Protein 4ZA1 (pdb70)

Radius of gyration: 22.76 Å; Cα contacts (8 Å, |Δi|>4): 527; chains: 3; bounding box: 56×40×64 Å

Nearest PDB structures (foldseek):
  4za1-assembly1_A  TM=1.010E+00  e=1.580E-19  Streptomyces actuosus
  4za1-assembly1_C  TM=9.762E-01  e=2.298E-16  Streptomyces actuosus
  4za1-assembly1_B  TM=1.001E+00  e=7.143E-16  Streptomyces actuosus
  1xbw-assembly2_D  TM=5.580E-01  e=1.120E-02  Staphylococcus aureus subsp. aureus MW2
  5b0b-assembly2_D  TM=4.929E-01  e=2.583E-02  Cannabis sativa

Secondary structure (DSSP, 8-state):
---EEEEEEEE-TTSS--HHHHHHHHHHSPPPSS--STTEEEEEEEEE-STT--EEEEEEEESSHHHHTSPPSS-HHHHHHHTS--SEEEEEE------/--EEEEEEEE-TTSS--HHHHHHHHHT--TTEEEEEEEEE-STT--EEEEEEEESSHHHHHSPPTT-HHHHHHHSS--SEEEEEEEEEE-/--S-EEEEEEEEGGGSS--HHHHHHHHHH---TTEEEEEEEEE-STT--EEEEEEEESSTTGGGSPPTT-HHHHHHHSSS-SEEEEEEEEE-

B-factor: mean 48.43, std 27.62, range [7.29, 157.53]

Structure (mmCIF, N/CA/C/O backbone):
data_4ZA1
#
_entry.id   4ZA1
#
_cell.length_a   143.371
_cell.length_b   143.371
_cell.length_c   143.371
_cell.angle_alpha   90.000
_cell.angle_beta   90.000
_cell.angle_gamma   90.000
#
_symmetry.space_group_name_H-M   'P 41 3 2'
#
loop_
_entity.id
_entity.type
_entity.pdbx_description
1 polymer NosA
2 non-polymer 2,3-DIHYDROXY-1,4-DITHIOBUTANE
3 water water
#
loop_
_atom_site.group_PDB
_atom_site.id
_atom_site.type_symbol
_atom_site.label_atom_id
_atom_site.label_alt_id
_atom_site.label_comp_id
_atom_site.label_asym_id
_atom_site.label_entity_id
_atom_site.label_seq_id
_atom_site.pdbx_PDB_ins_code
_atom_site.Cartn_x
_atom_site.Cartn_y
_atom_site.Cartn_z
_atom_site.occupancy
_atom_site.B_iso_or_equiv
_atom_site.auth_seq_id
_atom_site.auth_comp_id
_atom_site.auth_asym_id
_atom_site.auth_atom_id
_atom_site.pdbx_PDB_model_num
ATOM 1 N N . GLN A 1 7 ? 14.146 45.543 3.607 1.00 42.22 7 GLN A N 1
ATOM 2 C CA . GLN A 1 7 ? 13.030 46.414 4.072 1.00 43.74 7 GLN A CA 1
ATOM 3 C C . GLN A 1 7 ? 11.814 45.587 4.509 1.00 37.21 7 GLN A C 1
ATOM 4 O O . GLN A 1 7 ? 11.269 45.815 5.590 1.00 40.72 7 GLN A O 1
ATOM 10 N N . GLN A 1 8 ? 11.388 44.637 3.676 1.00 28.63 8 GLN A N 1
ATOM 11 C CA . GLN A 1 8 ? 10.311 43.721 4.061 1.00 27.06 8 GLN A CA 1
ATOM 12 C C . GLN A 1 8 ? 10.735 42.799 5.212 1.00 25.61 8 GLN A C 1
ATOM 13 O O . GLN A 1 8 ? 11.734 42.082 5.106 1.00 30.36 8 GLN A O 1
ATOM 19 N N . LEU A 1 9 ? 9.978 42.819 6.304 1.00 18.28 9 LEU A N 1
ATOM 20 C CA . LEU A 1 9 ? 10.265 41.931 7.425 1.00 17.21 9 LEU A CA 1
ATOM 21 C C . LEU A 1 9 ? 9.196 40.856 7.588 1.00 18.63 9 LEU A C 1
ATOM 22 O O . LEU A 1 9 ? 8.063 41.011 7.121 1.00 23.10 9 LEU A O 1
ATOM 27 N N . TYR A 1 10 ? 9.588 39.755 8.220 1.00 16.11 10 TYR A N 1
ATOM 28 C CA . TYR A 1 10 ? 8.745 38.588 8.382 1.00 16.71 10 TYR A CA 1
ATOM 29 C C . TYR A 1 10 ? 8.749 38.226 9.854 1.00 20.92 10 TYR A C 1
ATOM 30 O O . TYR A 1 10 ? 9.810 38.169 10.481 1.00 22.73 10 TYR A O 1
ATOM 39 N N . CYS A 1 11 ? 7.559 37.994 10.399 1.00 21.44 11 CYS A N 1
ATOM 40 C CA . CYS A 1 11 ? 7.397 37.730 11.816 1.00 22.72 11 CYS A CA 1
ATOM 41 C C . CYS A 1 11 ? 6.956 36.298 12.056 1.00 24.93 11 CYS A C 1
ATOM 42 O O . CYS A 1 11 ? 5.893 35.892 11.595 1.00 33.21 11 CYS A O 1
ATOM 45 N N . THR A 1 12 ? 7.785 35.528 12.755 1.00 17.33 12 THR A N 1
ATOM 46 C CA . THR A 1 12 ? 7.409 34.185 13.187 1.00 13.34 12 THR A CA 1
ATOM 47 C C . THR A 1 12 ? 7.192 34.164 14.697 1.00 11.40 12 THR A C 1
ATOM 48 O O . THR A 1 12 ? 8.016 34.686 15.453 1.00 13.74 12 THR A O 1
ATOM 52 N N . VAL A 1 13 ? 6.072 33.577 15.116 1.00 8.51 13 VAL A N 1
ATOM 53 C CA . VAL A 1 13 ? 5.707 33.451 16.523 1.00 8.39 13 VAL A CA 1
ATOM 54 C C . VAL A 1 13 ? 5.658 31.960 16.833 1.00 11.52 13 VAL A C 1
ATOM 55 O O . VAL A 1 13 ? 4.955 31.213 16.152 1.00 14.86 13 VAL A O 1
ATOM 59 N N . VAL A 1 14 ? 6.427 31.505 17.822 1.00 13.75 14 VAL A N 1
ATOM 60 C CA . VAL A 1 14 ? 6.312 30.113 18.266 1.00 14.44 14 VAL A CA 1
ATOM 61 C C . VAL A 1 14 ? 5.832 30.113 19.706 1.00 14.70 14 VAL A C 1
ATOM 62 O O . VAL A 1 14 ? 6.313 30.902 20.521 1.00 15.91 14 VAL A O 1
ATOM 66 N N . LEU A 1 15 ? 4.872 29.242 20.005 1.00 15.28 15 LEU A N 1
ATOM 67 C CA . LEU A 1 15 ? 4.228 29.217 21.314 1.00 14.97 15 LEU A CA 1
ATOM 68 C C . LEU A 1 15 ? 4.189 27.822 21.926 1.00 17.65 15 LEU A C 1
ATOM 69 O O . LEU A 1 15 ? 4.063 26.817 21.213 1.00 21.60 15 LEU A O 1
ATOM 74 N N . TRP A 1 16 ? 4.303 27.777 23.252 1.00 15.04 16 TRP A N 1
ATOM 75 C CA . TRP A 1 16 ? 4.069 26.567 24.026 1.00 13.92 16 TRP A CA 1
ATOM 76 C C . TRP A 1 16 ? 2.865 26.762 24.873 1.00 15.17 16 TRP A C 1
ATOM 77 O O . TRP A 1 16 ? 2.788 27.732 25.640 1.00 14.90 16 TRP A O 1
ATOM 88 N N . ASP A 1 17 ? 1.921 25.833 24.767 1.00 16.79 17 ASP A N 1
ATOM 89 C CA . ASP A 1 17 ? 0.861 25.706 25.750 1.00 16.89 17 ASP A CA 1
ATOM 90 C C . ASP A 1 17 ? 1.496 25.039 26.977 1.00 16.68 17 ASP A C 1
ATOM 91 O O . ASP A 1 17 ? 2.038 23.943 26.873 1.00 20.16 17 ASP A O 1
ATOM 96 N N . LEU A 1 18 ? 1.447 25.698 28.133 1.00 17.15 18 LEU A N 1
ATOM 97 C CA . LEU A 1 18 ? 2.181 25.215 29.312 1.00 17.83 18 LEU A CA 1
ATOM 98 C C . LEU A 1 18 ? 1.378 24.286 30.223 1.00 19.90 18 LEU A C 1
ATOM 99 O O . LEU A 1 18 ? 1.897 23.779 31.233 1.00 18.96 18 LEU A O 1
ATOM 104 N N . SER A 1 19 ? 0.116 24.056 29.873 1.00 18.25 19 SER A N 1
ATOM 105 C CA . SER A 1 19 ? -0.776 23.332 30.772 1.00 20.15 19 SER A CA 1
ATOM 106 C C . SER A 1 19 ? -0.349 21.875 30.970 1.00 21.13 19 SER A C 1
ATOM 107 O O . SER A 1 19 ? -0.612 21.293 32.024 1.00 24.99 19 SER A O 1
ATOM 110 N N . ARG A 1 20 ? 0.324 21.301 29.972 1.00 18.84 20 ARG A N 1
ATOM 111 C CA . ARG A 1 20 ? 0.781 19.907 30.049 1.00 23.32 20 ARG A CA 1
ATOM 112 C C . ARG A 1 20 ? 2.166 19.762 30.688 1.00 26.45 20 ARG A C 1
ATOM 113 O O . ARG A 1 20 ? 2.660 18.643 30.858 1.00 32.19 20 ARG A O 1
ATOM 121 N N . SER A 1 21 ? 2.779 20.886 31.051 1.00 20.99 21 SER A N 1
ATOM 122 C CA . SER A 1 21 ? 4.156 20.902 31.536 1.00 20.37 21 SER A CA 1
ATOM 123 C C . SER A 1 21 ? 4.198 21.242 33.012 1.00 16.63 21 SER A C 1
ATOM 124 O O . SER A 1 21 ? 3.337 21.953 33.498 1.00 20.22 21 SER A O 1
ATOM 127 N N . ALA A 1 22 ? 5.210 20.756 33.725 1.00 18.35 22 ALA A N 1
ATOM 128 C CA . ALA A 1 22 ? 5.446 21.209 35.101 1.00 17.70 22 ALA A CA 1
ATOM 129 C C . ALA A 1 22 ? 5.847 22.688 35.121 1.00 18.12 22 ALA A C 1
ATOM 130 O O . ALA A 1 22 ? 5.624 23.380 36.112 1.00 19.69 22 ALA A O 1
ATOM 132 N N . ALA A 1 23 ? 6.435 23.166 34.026 1.00 19.02 23 ALA A N 1
ATOM 133 C CA . ALA A 1 23 ? 6.840 24.564 33.921 1.00 19.72 23 ALA A CA 1
ATOM 134 C C . ALA A 1 23 ? 5.616 25.462 33.938 1.00 19.69 23 ALA A C 1
ATOM 135 O O . ALA A 1 23 ? 4.545 25.074 33.466 1.00 22.68 23 ALA A O 1
ATOM 137 N N . THR A 1 24 ? 5.779 26.650 34.508 1.00 15.49 24 THR A N 1
ATOM 138 C CA . THR A 1 24 ? 4.744 27.677 34.495 1.00 16.51 24 THR A CA 1
ATOM 139 C C . THR A 1 24 ? 5.366 28.971 34.000 1.00 17.96 24 THR A C 1
ATOM 140 O O . THR A 1 24 ? 6.596 29.073 33.892 1.00 19.59 24 THR A O 1
ATOM 144 N N . VAL A 1 25 ? 4.529 29.963 33.708 1.00 17.55 25 VAL A N 1
ATOM 145 C CA . VAL A 1 25 ? 5.018 31.303 33.411 1.00 15.67 25 VAL A CA 1
ATOM 146 C C . VAL A 1 25 ? 5.905 31.780 34.568 1.00 17.73 25 VAL A C 1
ATOM 147 O O . VAL A 1 25 ? 7.014 32.262 34.345 1.00 22.42 25 VAL A O 1
ATOM 151 N N . ALA A 1 26 ? 5.437 31.613 35.801 1.00 17.86 26 ALA A N 1
ATOM 152 C CA . ALA A 1 26 ? 6.211 32.050 36.961 1.00 19.10 26 ALA A CA 1
ATOM 153 C C . ALA A 1 26 ? 7.586 31.391 37.022 1.00 20.73 26 ALA A C 1
ATOM 154 O O . ALA A 1 26 ? 8.582 32.079 37.256 1.00 26.04 26 ALA A O 1
ATOM 156 N N . SER A 1 27 ? 7.655 30.077 36.805 1.00 17.06 27 SER A N 1
ATOM 157 C CA . SER A 1 27 ? 8.948 29.384 36.904 1.00 17.77 27 SER A CA 1
A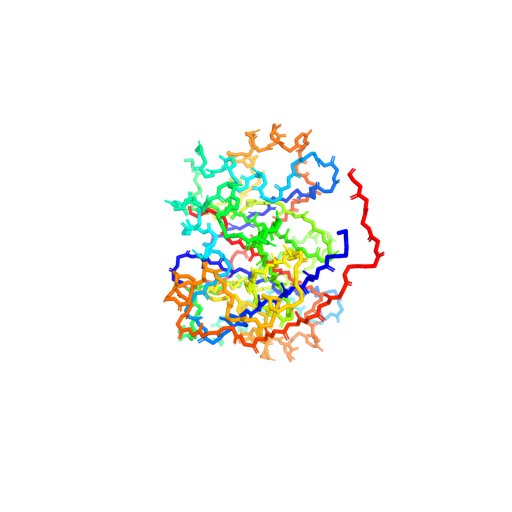TOM 158 C C . SER A 1 27 ? 9.879 29.662 35.712 1.00 19.64 27 SER A C 1
ATOM 159 O O . SER A 1 27 ? 11.091 29.763 35.889 1.00 23.44 27 SER A O 1
ATOM 162 N N . LEU A 1 28 ? 9.321 29.802 34.512 1.00 20.13 28 LEU A N 1
ATOM 163 C CA . LEU A 1 28 ? 10.126 30.196 33.346 1.00 20.28 28 LEU A CA 1
ATOM 164 C C . LEU A 1 28 ? 10.700 31.602 33.546 1.00 22.24 28 LEU A C 1
ATOM 165 O O . LEU A 1 28 ? 11.875 31.851 33.289 1.00 25.60 28 LEU A O 1
ATOM 170 N N . ARG A 1 29 ? 9.864 32.502 34.046 1.00 20.63 29 ARG A N 1
ATOM 171 C CA . ARG A 1 29 ? 10.263 33.877 34.320 1.00 23.16 29 ARG A CA 1
ATOM 172 C C . ARG A 1 29 ? 11.354 33.951 35.396 1.00 26.59 29 ARG A C 1
ATOM 173 O O . ARG A 1 29 ? 12.275 34.762 35.290 1.00 29.52 29 ARG A O 1
ATOM 181 N N . ALA A 1 30 ? 11.255 33.090 36.410 1.00 25.55 30 ALA A N 1
ATOM 182 C CA . ALA A 1 30 ? 12.269 33.003 37.467 1.00 26.74 30 ALA A CA 1
ATOM 183 C C . ALA A 1 30 ? 13.610 32.516 36.932 1.00 27.18 30 ALA A C 1
ATOM 184 O O . ALA A 1 30 ? 14.659 33.023 37.332 1.00 31.17 30 ALA A O 1
ATOM 186 N N . TYR A 1 31 ? 13.575 31.535 36.032 1.00 25.67 31 TYR A N 1
ATOM 187 C CA . TYR A 1 31 ? 14.800 31.011 35.434 1.00 29.52 31 TYR A CA 1
ATOM 188 C C . TYR A 1 31 ? 15.453 32.084 34.572 1.00 28.99 31 TYR A C 1
ATOM 189 O O . TYR A 1 31 ? 16.674 32.257 34.610 1.00 34.67 31 TYR A O 1
ATOM 198 N N . LEU A 1 32 ? 14.628 32.786 33.797 1.00 25.10 32 LEU A N 1
ATOM 199 C CA . LEU A 1 32 ? 15.074 33.869 32.923 1.00 28.16 32 LEU A CA 1
ATOM 200 C C . LEU A 1 32 ? 15.745 34.987 33.710 1.00 29.42 32 LEU A C 1
ATOM 201 O O . LEU A 1 32 ? 16.768 35.521 33.297 1.00 37.50 32 LEU A O 1
ATOM 206 N N . ARG A 1 33 ? 15.146 35.326 34.845 1.00 29.40 33 ARG A N 1
ATOM 207 C CA . ARG A 1 33 ? 15.668 36.313 35.776 1.00 36.07 33 ARG A CA 1
ATOM 208 C C . ARG A 1 33 ? 17.067 35.938 36.288 1.00 41.88 33 ARG A C 1
ATOM 209 O O . ARG A 1 33 ? 17.919 36.807 36.467 1.00 47.11 33 ARG A O 1
ATOM 217 N N . ASP A 1 34 ? 17.301 34.648 36.516 1.00 41.22 34 ASP A N 1
ATOM 218 C CA . ASP A 1 34 ? 18.596 34.182 37.022 1.00 45.55 34 ASP A CA 1
ATOM 219 C C . ASP A 1 34 ? 19.559 33.734 35.917 1.00 40.82 34 ASP A C 1
ATOM 220 O O . ASP A 1 34 ? 20.703 33.370 36.198 1.00 44.81 34 ASP A O 1
ATOM 225 N N . HIS A 1 35 ? 19.090 33.761 34.669 1.00 37.62 35 HIS A N 1
ATOM 226 C CA . HIS A 1 35 ? 19.906 33.396 33.507 1.00 42.23 35 HIS A CA 1
ATOM 227 C C . HIS A 1 35 ? 19.539 34.273 32.351 1.00 44.69 35 HIS A C 1
ATOM 228 O O . HIS A 1 35 ? 18.798 33.860 31.449 1.00 42.60 35 HIS A O 1
ATOM 235 N N . ALA A 1 36 ? 20.045 35.506 32.381 1.00 49.49 36 ALA A N 1
ATOM 236 C CA . ALA A 1 36 ? 19.725 36.518 31.368 1.00 49.04 36 ALA A CA 1
ATOM 237 C C . ALA A 1 36 ? 20.047 36.052 29.945 1.00 45.44 36 ALA A C 1
ATOM 238 O O . ALA A 1 36 ? 21.136 35.535 29.683 1.00 48.89 36 ALA A O 1
ATOM 240 N N . VAL A 1 37 ? 19.088 36.230 29.038 1.00 40.18 37 VAL A N 1
ATOM 241 C CA . VAL A 1 37 ? 19.313 35.970 27.614 1.00 40.57 37 VAL A CA 1
ATOM 242 C C . VAL A 1 37 ? 20.157 37.075 26.979 1.00 45.63 37 VAL A C 1
ATOM 243 O O . VAL A 1 37 ? 20.370 38.132 27.590 1.00 45.94 37 VAL A O 1
ATOM 247 N N . ASP A 1 38 ? 20.640 36.822 25.763 1.00 50.53 38 ASP A N 1
ATOM 248 C CA . ASP A 1 38 ? 21.378 37.823 25.000 1.00 57.14 38 ASP A CA 1
ATOM 249 C C . ASP A 1 38 ? 20.544 39.095 24.858 1.00 49.03 38 ASP A C 1
ATOM 250 O O . ASP A 1 38 ? 19.351 39.035 24.531 1.00 46.49 38 ASP A O 1
ATOM 255 N N . ALA A 1 39 ? 21.176 40.236 25.126 1.00 48.97 39 ALA A N 1
ATOM 256 C CA . ALA A 1 39 ? 20.557 41.542 24.924 1.00 50.17 39 ALA A CA 1
ATOM 257 C C . ALA A 1 39 ? 20.488 41.879 23.431 1.00 51.59 39 ALA A C 1
ATOM 258 O O . ALA A 1 39 ? 19.618 42.631 22.994 1.00 56.33 39 ALA A O 1
ATOM 260 N N . TYR A 1 40 ? 21.410 41.314 22.657 1.00 57.52 40 TYR A N 1
ATOM 261 C CA . TYR A 1 40 ? 21.484 41.577 21.222 1.00 61.20 40 TYR A CA 1
ATOM 262 C C . TYR A 1 40 ? 21.329 40.307 20.391 1.00 61.88 40 TYR A C 1
ATOM 263 O O . TYR A 1 40 ? 21.488 39.189 20.894 1.00 58.72 40 TYR A O 1
ATOM 272 N N . THR A 1 41 ? 21.000 40.493 19.118 1.00 59.60 41 THR A N 1
ATOM 273 C CA . THR A 1 41 ? 20.849 39.375 18.194 1.00 57.07 41 THR A CA 1
ATOM 274 C C . THR A 1 41 ? 22.198 38.897 17.634 1.00 50.01 41 THR A C 1
ATOM 275 O O . THR A 1 41 ? 23.124 39.683 17.390 1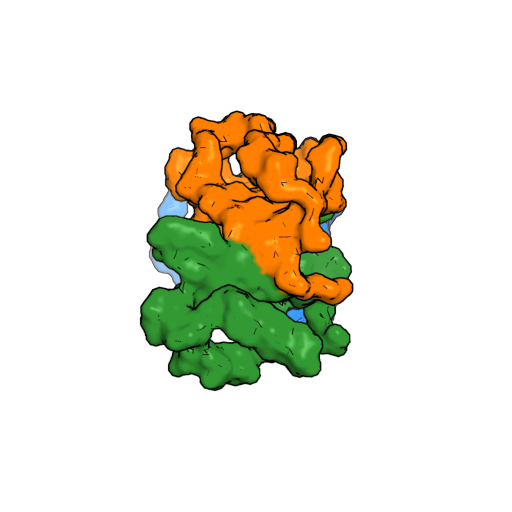.00 38.82 41 THR A O 1
ATOM 279 N N . THR A 1 42 ? 22.267 37.588 17.436 1.00 49.48 42 THR A N 1
ATOM 280 C CA . THR A 1 42 ? 23.478 36.885 17.073 1.00 53.91 42 THR A CA 1
ATOM 281 C C . THR A 1 42 ? 23.320 36.375 15.640 1.00 39.74 42 THR A C 1
ATOM 282 O O . THR A 1 42 ? 24.225 36.483 14.807 1.00 42.10 42 THR A O 1
ATOM 286 N N . VAL A 1 43 ? 22.133 35.847 15.374 1.00 27.17 43 VAL A N 1
ATOM 287 C CA . VAL A 1 43 ? 21.804 35.147 14.148 1.00 25.71 43 VAL A CA 1
ATOM 288 C C . VAL A 1 43 ? 21.677 36.094 12.959 1.00 24.39 43 VAL A C 1
ATOM 289 O O . VAL A 1 43 ? 20.857 37.010 12.976 1.00 26.51 43 VAL A O 1
ATOM 293 N N . PRO A 1 44 ? 22.494 35.874 11.919 1.00 22.78 44 PRO A N 1
ATOM 294 C CA . PRO A 1 44 ? 22.369 36.646 10.686 1.00 21.82 44 PRO A CA 1
ATOM 295 C C . PRO A 1 44 ? 20.930 36.668 10.184 1.00 20.18 44 PRO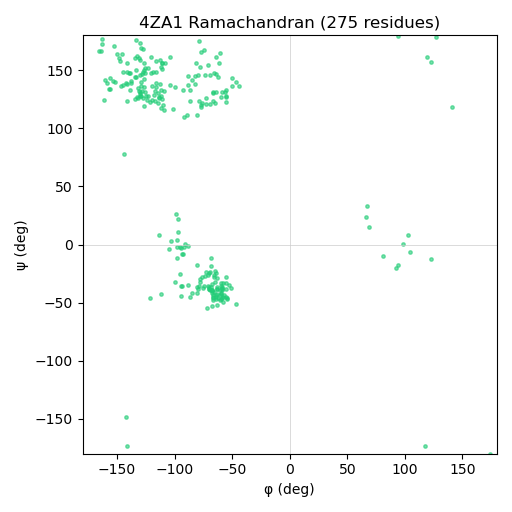 A C 1
ATOM 296 O O . PRO A 1 44 ? 20.242 35.638 10.215 1.00 20.35 44 PRO A O 1
ATOM 300 N N . GLY A 1 45 ? 20.479 37.850 9.762 1.00 18.93 45 GLY A N 1
ATOM 301 C CA . GLY A 1 45 ? 19.114 38.048 9.290 1.00 16.90 45 GLY A CA 1
ATOM 302 C C . GLY A 1 45 ? 18.059 38.229 10.372 1.00 17.25 45 GLY A C 1
ATOM 303 O O . GLY A 1 45 ? 16.908 38.561 10.055 1.00 17.73 45 GLY A O 1
ATOM 304 N N . LEU A 1 46 ? 18.416 38.000 11.640 1.00 16.71 46 LEU A N 1
ATOM 305 C CA . LEU A 1 46 ? 17.444 38.145 12.728 1.00 16.67 46 LEU A CA 1
ATOM 306 C C . LEU A 1 46 ? 17.490 39.549 13.311 1.00 16.84 46 LEU A C 1
ATOM 307 O O . LEU A 1 46 ? 18.456 39.926 13.952 1.00 20.32 46 LEU A O 1
ATOM 312 N N . ARG A 1 47 ? 16.446 40.332 13.071 1.00 19.64 47 ARG A N 1
ATOM 313 C CA . ARG A 1 47 ? 16.411 41.718 13.532 1.00 18.57 47 ARG A CA 1
ATOM 314 C C . ARG A 1 47 ? 16.072 41.818 15.000 1.00 19.84 47 ARG A C 1
ATOM 315 O O . ARG A 1 47 ? 16.585 42.687 15.699 1.00 19.88 47 ARG A O 1
ATOM 323 N N . GLN A 1 48 ? 15.194 40.933 15.469 1.00 21.36 48 GLN A N 1
ATOM 324 C CA . GLN A 1 48 ? 14.726 41.016 16.839 1.00 23.47 48 GLN A CA 1
ATOM 325 C C . GLN A 1 48 ? 14.137 39.709 17.324 1.00 20.73 48 GLN A C 1
ATOM 326 O O . GLN A 1 48 ? 13.455 39.005 16.577 1.00 21.38 48 GLN A O 1
ATOM 332 N N . LYS A 1 49 ? 14.411 39.396 18.585 1.00 19.97 49 LYS A N 1
ATOM 333 C CA . LYS A 1 49 ? 13.841 38.229 19.244 1.00 20.53 49 LYS A CA 1
ATOM 334 C C . LYS A 1 49 ? 13.238 38.653 20.580 1.00 20.51 49 LYS A C 1
ATOM 335 O O . LYS A 1 49 ? 13.906 39.300 21.392 1.00 21.85 49 LYS A O 1
ATOM 341 N N . THR A 1 50 ? 11.980 38.284 20.800 1.00 18.03 50 THR A N 1
ATOM 342 C CA . THR A 1 50 ? 11.259 38.680 22.004 1.00 17.75 50 THR A CA 1
ATOM 343 C C . THR A 1 50 ? 10.592 37.472 22.664 1.00 15.27 50 THR A C 1
ATOM 344 O O . THR A 1 50 ? 9.904 36.712 21.989 1.00 16.92 50 THR A O 1
ATOM 348 N N . TRP A 1 51 ? 10.801 37.296 23.969 1.00 12.63 51 TRP A N 1
ATOM 349 C CA . TRP A 1 51 ? 10.040 36.321 24.762 1.00 13.34 51 TRP A CA 1
ATOM 350 C C . TRP A 1 51 ? 8.779 36.933 25.312 1.00 12.81 51 TRP A C 1
ATOM 351 O O . TRP A 1 51 ? 8.780 38.060 25.813 1.00 14.14 51 TRP A O 1
ATOM 362 N N . ILE A 1 52 ? 7.691 36.176 25.237 1.00 12.23 52 ILE A N 1
ATOM 363 C CA . ILE A 1 52 ? 6.383 36.642 25.656 1.00 12.16 52 ILE A CA 1
ATOM 364 C C . ILE A 1 52 ? 5.697 35.568 26.490 1.00 13.42 52 ILE A C 1
ATOM 365 O O . ILE A 1 52 ? 6.081 34.391 26.430 1.00 13.17 52 ILE A O 1
ATOM 370 N N . SER A 1 53 ? 4.688 35.973 27.265 1.00 13.79 53 SER A N 1
ATOM 371 C CA . SER A 1 53 ? 3.901 35.031 28.046 1.00 13.67 53 SER A CA 1
ATOM 372 C C . SER A 1 53 ? 2.471 35.514 28.162 1.00 15.45 53 SER A C 1
ATOM 373 O O . SER A 1 53 ? 2.199 36.708 27.992 1.00 17.40 53 SER A O 1
ATOM 376 N N . SER A 1 54 ? 1.557 34.590 28.433 1.00 15.95 54 SER A N 1
ATOM 377 C CA . SER A 1 54 ? 0.194 34.959 28.784 1.00 18.00 54 SER A CA 1
ATOM 378 C C . SER A 1 54 ? -0.332 34.042 29.879 1.00 18.80 54 SER A C 1
ATOM 379 O O . SER A 1 54 ? 0.152 32.919 30.033 1.00 18.96 54 SER A O 1
ATOM 382 N N . THR A 1 55 ? -1.320 34.537 30.623 1.00 20.42 55 THR A N 1
ATOM 383 C CA . THR A 1 55 ? -1.905 33.853 31.772 1.00 22.75 55 THR A CA 1
ATOM 384 C C . THR A 1 55 ? -3.421 34.103 31.785 1.00 26.82 55 THR A C 1
ATOM 385 O O . THR A 1 55 ? -3.961 34.684 30.857 1.00 32.71 55 THR A O 1
ATOM 389 N N . GLY A 1 56 ? -4.114 33.670 32.832 1.00 36.48 56 GLY A N 1
ATOM 390 C CA . GLY A 1 56 ? -5.571 33.821 32.892 1.00 44.06 56 GLY A CA 1
ATOM 391 C C . GLY A 1 56 ? -6.330 32.598 32.392 1.00 47.80 56 GLY A C 1
ATOM 392 O O . GLY A 1 56 ? -5.718 31.618 31.971 1.00 44.26 56 GLY A O 1
ATOM 393 N N . PRO A 1 57 ? -7.675 32.655 32.423 1.00 53.61 57 PRO A N 1
ATOM 394 C CA . PRO A 1 57 ? -8.542 31.493 32.153 1.00 53.90 57 PRO A CA 1
ATOM 395 C C . PRO A 1 57 ? -8.242 30.721 30.857 1.00 50.01 57 PRO A C 1
ATOM 396 O O . PRO A 1 57 ? -8.346 29.493 30.841 1.00 48.85 57 PRO A O 1
ATOM 400 N N . GLU A 1 58 ? -7.869 31.433 29.795 1.00 48.86 58 GLU A N 1
ATOM 401 C CA . GLU A 1 58 ? -7.500 30.814 28.519 1.00 53.29 58 GLU A CA 1
ATOM 402 C C . GLU A 1 58 ? -6.432 29.727 28.687 1.00 53.19 58 GLU A C 1
ATOM 403 O O . GLU A 1 58 ? -6.449 28.710 27.991 1.00 59.25 58 GLU A O 1
ATOM 409 N N . GLY A 1 59 ? -5.516 29.945 29.627 1.00 43.02 59 GLY A N 1
ATOM 410 C CA . GLY A 1 59 ? -4.429 29.016 29.886 1.00 34.60 59 GLY A CA 1
ATOM 411 C C . GLY A 1 59 ? -3.082 29.695 29.743 1.00 30.81 59 GLY A C 1
ATOM 412 O O . GLY A 1 59 ? -2.963 30.715 29.064 1.00 34.56 59 GLY A O 1
ATOM 413 N N . GLU A 1 60 ? -2.064 29.129 30.378 1.00 24.51 60 GLU A N 1
ATOM 414 C CA . GLU A 1 60 ? -0.730 29.712 30.355 1.00 20.09 60 GLU A CA 1
ATOM 415 C C . GLU A 1 60 ? 0.006 29.397 29.065 1.00 19.62 60 GLU A C 1
ATOM 416 O O . GLU A 1 60 ? -0.155 28.313 28.491 1.00 21.56 60 GLU A O 1
ATOM 422 N N . GLN A 1 61 ? 0.826 30.349 28.625 1.00 15.73 61 GLN A N 1
ATOM 423 C CA . GLN A 1 61 ? 1.601 30.211 27.402 1.00 15.57 61 GLN A CA 1
ATOM 424 C C . GLN A 1 61 ? 2.950 30.871 27.534 1.00 14.77 61 GLN A C 1
ATOM 425 O O . GLN A 1 61 ? 3.096 31.869 28.232 1.00 15.75 61 GLN A O 1
ATOM 431 N N . TRP A 1 62 ? 3.929 30.312 26.839 1.00 14.82 62 TRP A N 1
ATOM 432 C CA . TRP A 1 62 ? 5.226 30.930 26.688 1.00 14.42 62 TRP A CA 1
ATOM 433 C C . TRP A 1 62 ? 5.466 30.999 25.225 1.00 16.19 62 TRP A C 1
ATOM 434 O O . TRP A 1 62 ? 4.950 30.163 24.469 1.00 18.54 62 TRP A O 1
ATOM 445 N N . GLY A 1 63 ? 6.246 31.980 24.788 1.00 14.69 63 GLY A N 1
ATOM 446 C CA . GLY A 1 63 ? 6.565 32.058 23.378 1.00 13.70 63 GLY A CA 1
ATOM 447 C C . GLY A 1 63 ? 7.743 32.930 23.016 1.00 15.57 63 GLY A C 1
ATOM 448 O O . GLY A 1 63 ? 8.313 33.655 23.852 1.00 15.84 63 GLY A O 1
ATOM 449 N N . ALA A 1 64 ? 8.098 32.852 21.742 1.00 14.36 64 ALA A N 1
ATOM 450 C CA . ALA A 1 64 ? 9.152 33.670 21.178 1.00 11.76 64 ALA A CA 1
ATOM 451 C C . ALA A 1 64 ? 8.644 34.285 19.883 1.00 13.94 64 ALA A C 1
ATOM 452 O O . ALA A 1 64 ? 8.024 33.603 19.056 1.00 14.47 64 ALA A O 1
ATOM 454 N N . VAL A 1 65 ? 8.894 35.579 19.721 1.00 14.46 65 VAL A N 1
ATOM 455 C CA . VAL A 1 65 ? 8.540 36.309 18.506 1.00 12.10 65 VAL A CA 1
ATOM 456 C C . VAL A 1 65 ? 9.834 36.677 17.776 1.00 13.37 65 VAL A C 1
ATOM 457 O O . VAL A 1 65 ? 10.743 37.300 18.357 1.00 14.54 65 VAL A O 1
ATOM 461 N N . TYR A 1 66 ? 9.919 36.279 16.509 1.00 12.41 66 TYR A N 1
ATOM 462 C CA . TYR A 1 66 ? 11.086 36.555 15.674 1.00 12.79 66 TYR A CA 1
ATOM 463 C C . TYR A 1 66 ? 10.772 37.539 14.546 1.00 15.35 66 TYR A C 1
ATOM 464 O O . TYR A 1 66 ? 9.764 37.390 13.833 1.00 13.23 66 TYR A O 1
ATOM 473 N N . LEU A 1 67 ? 11.644 38.536 14.390 1.00 18.22 67 LEU A N 1
ATOM 474 C CA . LEU A 1 67 ? 11.601 39.468 13.258 1.00 18.18 67 LEU A CA 1
ATOM 475 C C . LEU A 1 67 ? 12.775 39.181 12.348 1.00 15.02 67 LEU A C 1
ATOM 476 O O . LEU A 1 67 ? 13.934 39.354 12.740 1.00 16.42 67 LEU A O 1
ATOM 481 N N . TRP A 1 68 ? 12.464 38.750 11.136 1.00 14.13 68 TRP A N 1
ATOM 482 C CA . TRP A 1 68 ? 13.456 38.275 10.184 1.00 16.30 68 TRP A CA 1
ATOM 483 C C . TRP A 1 68 ? 13.498 39.169 8.976 1.00 18.35 68 TRP A C 1
ATOM 484 O O . TRP A 1 68 ? 12.461 39.709 8.578 1.00 20.03 68 TRP A O 1
ATOM 495 N N . ASP A 1 69 ? 14.674 39.315 8.358 1.00 15.67 69 ASP A N 1
ATOM 496 C CA . ASP A 1 69 ? 14.768 40.069 7.106 1.00 18.05 69 ASP A CA 1
ATOM 497 C C . ASP A 1 69 ? 14.694 39.217 5.833 1.00 20.03 69 ASP A C 1
ATOM 498 O O . ASP A 1 69 ? 14.737 39.761 4.732 1.00 27.37 69 ASP A O 1
ATOM 503 N N . SER A 1 70 ? 14.590 37.897 5.983 1.00 18.39 70 SER A N 1
ATOM 504 C CA . SER A 1 70 ? 14.421 36.996 4.837 1.00 22.24 70 SER A CA 1
ATOM 505 C C . SER A 1 70 ? 13.306 35.990 5.115 1.00 20.92 70 SER A C 1
ATOM 506 O O . SER A 1 70 ? 13.135 35.551 6.247 1.00 21.02 70 SER A O 1
ATOM 509 N N . PRO A 1 71 ? 12.540 35.623 4.078 1.00 21.81 71 PRO A N 1
ATOM 510 C CA . PRO A 1 71 ? 11.400 34.730 4.280 1.00 20.77 71 PRO A CA 1
ATOM 511 C C . PRO A 1 71 ? 11.784 33.271 4.555 1.00 23.83 71 PRO A C 1
ATOM 512 O O . PRO A 1 71 ? 10.990 32.551 5.153 1.00 28.85 71 PRO A O 1
ATOM 516 N N . GLU A 1 72 ? 12.970 32.836 4.124 1.00 22.55 72 GLU A N 1
ATOM 517 C CA . GLU A 1 72 ? 13.410 31.443 4.342 1.00 22.86 72 GLU A CA 1
ATOM 518 C C . GLU A 1 72 ? 13.633 31.139 5.820 1.00 23.84 72 GLU A C 1
ATOM 519 O O . GLU A 1 72 ? 13.194 30.104 6.323 1.00 26.82 72 GLU A O 1
ATOM 525 N N . ALA A 1 73 ? 14.314 32.048 6.510 1.00 21.33 73 ALA A N 1
ATOM 526 C CA . ALA A 1 73 ? 14.616 31.860 7.912 1.00 22.11 73 ALA A CA 1
ATOM 527 C C . ALA A 1 73 ? 13.334 31.855 8.735 1.00 24.34 73 ALA A C 1
ATOM 528 O O . ALA A 1 73 ? 13.245 31.156 9.745 1.00 25.38 73 ALA A O 1
ATOM 530 N N . ALA A 1 74 ? 12.346 32.628 8.289 1.00 23.16 74 ALA A N 1
ATOM 531 C CA . ALA A 1 74 ? 11.058 32.714 8.968 1.00 20.54 74 ALA A CA 1
ATOM 532 C C . ALA A 1 74 ? 10.414 31.343 9.137 1.00 21.34 74 ALA A C 1
ATOM 533 O O . ALA A 1 74 ? 9.751 31.101 10.144 1.00 24.14 74 ALA A O 1
ATOM 535 N N . TYR A 1 75 ? 10.642 30.445 8.174 1.00 22.90 75 TYR A N 1
ATOM 536 C CA . TYR A 1 75 ? 10.083 29.082 8.202 1.00 23.90 75 TYR A CA 1
ATOM 537 C C . TYR A 1 75 ? 11.026 27.993 8.717 1.00 27.51 75 TYR A C 1
ATOM 538 O O . TYR A 1 75 ? 10.640 26.829 8.788 1.00 33.23 75 TYR A O 1
ATOM 547 N N . GLY A 1 76 ? 12.261 28.343 9.055 1.00 26.60 76 GLY A N 1
ATOM 548 C CA . GLY A 1 76 ? 13.200 27.339 9.547 1.00 26.52 76 GLY A CA 1
ATOM 549 C C . GLY A 1 76 ? 12.938 27.003 11.004 1.00 27.27 76 GLY A C 1
ATOM 550 O O . GLY A 1 76 ? 12.075 27.608 11.643 1.00 25.77 76 GLY A O 1
ATOM 551 N N . ARG A 1 77 ? 13.676 26.031 11.532 1.00 30.44 77 ARG A N 1
ATOM 552 C CA . ARG A 1 77 ? 13.683 25.795 12.970 1.00 31.94 77 ARG A CA 1
ATOM 553 C C . ARG A 1 77 ? 14.064 27.086 13.701 1.00 29.46 77 ARG A C 1
ATOM 554 O O . ARG A 1 77 ? 15.060 27.728 13.357 1.00 35.69 77 ARG A O 1
ATOM 562 N N . PRO A 1 78 ? 13.245 27.496 14.680 1.00 25.98 78 PRO A N 1
ATOM 563 C CA . PRO A 1 78 ? 13.509 28.727 15.431 1.00 23.67 78 PRO A CA 1
ATOM 564 C C . PRO A 1 78 ? 14.782 28.597 16.274 1.00 23.55 78 PRO A C 1
ATOM 565 O O . PRO A 1 78 ? 14.960 27.602 16.980 1.00 23.37 78 PRO A O 1
ATOM 569 N N . PRO A 1 79 ? 15.682 29.586 16.179 1.00 21.21 79 PRO A N 1
ATOM 570 C CA . PRO A 1 79 ? 16.947 29.497 16.907 1.00 18.21 79 PRO A CA 1
ATOM 571 C C . PRO A 1 79 ? 16.819 29.915 18.369 1.00 17.03 79 PRO A C 1
ATOM 572 O O . PRO A 1 79 ? 15.915 30.675 18.730 1.00 17.86 79 PRO A O 1
ATOM 576 N N . GLY A 1 80 ? 17.731 29.417 19.198 1.00 17.36 80 GLY A N 1
ATOM 577 C CA . GLY A 1 80 ? 17.808 29.810 20.593 1.00 18.25 80 GLY A CA 1
ATOM 578 C C . GLY A 1 80 ? 16.642 29.391 21.466 1.00 20.61 80 GLY A C 1
ATOM 579 O O . GLY A 1 80 ? 16.294 30.115 22.397 1.00 23.64 80 GLY A O 1
ATOM 580 N N . VAL A 1 81 ? 16.042 28.232 21.187 1.00 18.82 81 VAL A N 1
ATOM 581 C CA . VAL A 1 81 ? 14.949 27.719 22.034 1.00 19.42 81 VAL A CA 1
ATOM 582 C C . VAL A 1 81 ? 15.302 26.430 22.791 1.00 21.64 81 VAL A C 1
ATOM 583 O O . VAL A 1 81 ? 14.441 25.832 23.435 1.00 26.52 81 VAL A O 1
ATOM 587 N N . SER A 1 82 ? 16.564 26.013 22.738 1.00 23.59 82 SER A N 1
ATOM 588 C CA . SER A 1 82 ? 16.959 24.720 23.322 1.00 25.27 82 SER A CA 1
ATOM 589 C C . SER A 1 82 ? 16.745 24.613 24.815 1.00 23.52 82 SER A C 1
ATOM 590 O O . SER A 1 82 ? 16.237 23.607 25.293 1.00 26.57 82 SER A O 1
ATOM 593 N N . LYS A 1 83 ? 17.151 25.646 25.544 1.00 21.99 83 LYS A N 1
ATOM 594 C CA . LYS A 1 83 ? 16.982 25.653 26.985 1.00 25.01 83 LYS A CA 1
ATOM 595 C C . LYS A 1 83 ? 15.495 25.632 27.348 1.00 21.41 83 LYS A C 1
ATOM 596 O O . LYS A 1 83 ? 15.080 24.823 28.181 1.00 22.58 83 LYS A O 1
ATOM 602 N N . VAL A 1 84 ? 14.699 26.487 26.702 1.00 15.49 84 VAL A N 1
ATOM 603 C CA . VAL A 1 84 ? 13.257 26.548 26.970 1.00 21.56 84 VAL A CA 1
ATOM 604 C C . VAL A 1 84 ? 12.573 25.205 26.679 1.00 21.70 84 VAL A C 1
ATOM 605 O O . VAL A 1 84 ? 11.726 24.759 27.449 1.00 21.32 84 VAL A O 1
ATOM 609 N N . VAL A 1 85 ? 12.966 24.562 25.582 1.00 21.52 85 VAL A N 1
ATOM 610 C CA . VAL A 1 85 ? 12.455 23.246 25.243 1.00 20.94 85 VAL A CA 1
ATOM 611 C C . VAL A 1 85 ? 12.812 22.251 26.350 1.00 21.25 85 VAL A C 1
ATOM 612 O O . VAL A 1 85 ? 11.997 21.395 26.707 1.00 23.85 85 VAL A O 1
ATOM 616 N N . GLU A 1 86 ? 14.011 22.371 26.911 1.00 23.59 86 GLU A N 1
ATOM 617 C CA . GLU A 1 86 ? 14.389 21.507 28.035 1.00 27.68 86 GLU A CA 1
ATOM 618 C C . GLU A 1 86 ? 13.570 21.826 29.287 1.00 25.20 86 GLU A C 1
ATOM 619 O O . GLU A 1 86 ? 13.162 20.914 30.004 1.00 26.53 86 GLU A O 1
ATOM 625 N N . LEU A 1 87 ? 13.334 23.114 29.546 1.00 20.02 87 LEU A N 1
ATOM 626 C CA . LEU A 1 87 ? 12.595 23.523 30.746 1.00 17.25 87 LEU A CA 1
ATOM 627 C C . LEU A 1 87 ? 11.129 23.123 30.667 1.00 16.88 87 LEU A C 1
ATOM 628 O O . LEU A 1 87 ? 10.542 22.700 31.658 1.00 16.24 87 LEU A O 1
ATOM 633 N N . ILE A 1 88 ? 10.547 23.248 29.481 1.00 16.66 88 ILE A N 1
ATOM 634 C CA . ILE A 1 88 ? 9.141 22.934 29.303 1.00 16.92 88 ILE A CA 1
ATOM 635 C C . ILE A 1 88 ? 8.933 21.418 29.148 1.00 19.24 88 ILE A C 1
ATOM 636 O O . ILE A 1 88 ? 8.009 20.852 29.741 1.00 19.03 88 ILE A O 1
ATOM 641 N N . GLY A 1 89 ? 9.813 20.769 28.386 1.00 15.10 89 GLY A N 1
ATOM 642 C CA . GLY A 1 89 ? 9.738 19.333 28.155 1.00 15.59 89 GLY A CA 1
ATOM 643 C C . GLY A 1 89 ? 9.179 18.962 26.798 1.00 18.39 89 GLY A C 1
ATOM 644 O O . GLY A 1 89 ? 8.896 17.800 26.548 1.00 23.12 89 GLY A O 1
ATOM 645 N N . TYR A 1 90 ? 8.989 19.945 25.920 1.00 19.29 90 TYR A N 1
ATOM 646 C CA . TYR A 1 90 ? 8.537 19.663 24.546 1.00 19.29 90 TYR A CA 1
ATOM 647 C C . TYR A 1 90 ? 8.717 20.853 23.623 1.00 18.80 90 TYR A C 1
ATOM 648 O O . TYR A 1 90 ? 8.970 21.975 24.074 1.00 20.23 90 TYR A O 1
ATOM 657 N N . ARG A 1 91 ? 8.592 20.594 22.325 1.00 19.86 91 ARG A N 1
ATOM 658 C CA . ARG A 1 91 ? 8.755 21.624 21.310 1.00 21.65 91 ARG A CA 1
ATOM 659 C C . ARG A 1 91 ? 7.511 22.502 21.253 1.00 19.97 91 ARG A C 1
ATOM 660 O O . ARG A 1 91 ? 6.481 22.141 21.820 1.00 18.85 91 ARG A O 1
ATOM 668 N N . PRO A 1 92 ? 7.600 23.669 20.583 1.00 22.15 92 PRO A N 1
ATOM 669 C CA . PRO A 1 92 ? 6.431 24.540 20.448 1.00 20.15 92 PRO A CA 1
ATOM 670 C C . PRO A 1 92 ? 5.182 23.791 20.035 1.00 16.69 92 PRO A C 1
ATOM 671 O O . PRO A 1 92 ? 5.250 22.884 19.217 1.00 19.11 92 PRO A O 1
ATOM 675 N N . THR A 1 93 ? 4.051 24.159 20.621 1.00 17.40 93 THR A N 1
ATOM 676 C CA . THR A 1 93 ? 2.784 23.510 20.314 1.00 20.38 93 THR A CA 1
ATOM 677 C C . THR A 1 93 ? 2.059 24.255 19.196 1.00 22.36 93 THR A C 1
ATOM 678 O O . THR A 1 93 ? 1.055 23.776 18.668 1.00 26.05 93 THR A O 1
ATOM 682 N N . GLU A 1 94 ? 2.595 25.416 18.828 1.00 21.97 94 GLU A N 1
ATOM 683 C CA . GLU A 1 94 ? 1.961 26.294 17.860 1.00 24.16 94 GLU A CA 1
ATOM 684 C C . GLU A 1 94 ? 2.969 27.236 17.185 1.00 19.90 94 GLU A C 1
ATOM 685 O O . GLU A 1 94 ? 3.811 27.847 17.842 1.00 19.39 94 GLU A O 1
ATOM 691 N N . ARG A 1 95 ? 2.873 27.343 15.868 1.00 19.26 95 ARG A N 1
ATOM 692 C CA . ARG A 1 95 ? 3.726 28.235 15.087 1.00 19.89 95 ARG A CA 1
ATOM 693 C C . ARG A 1 95 ? 2.863 29.082 14.164 1.00 19.89 95 ARG A C 1
ATOM 694 O O . ARG A 1 95 ? 1.992 28.553 13.462 1.00 21.20 95 ARG A O 1
ATOM 702 N N . ARG A 1 96 ? 3.100 30.393 14.164 1.00 16.33 96 ARG A N 1
ATOM 703 C CA . ARG A 1 96 ? 2.398 31.301 13.250 1.00 16.23 96 ARG A CA 1
ATOM 704 C C . ARG A 1 96 ? 3.364 32.164 12.443 1.00 17.12 96 ARG A C 1
ATOM 705 O O . ARG A 1 96 ? 4.383 32.632 12.959 1.00 18.43 96 ARG A O 1
ATOM 713 N N . TYR A 1 97 ? 3.023 32.392 11.180 1.00 17.07 97 TYR A N 1
ATOM 714 C CA . TYR A 1 97 ? 3.886 33.132 10.270 1.00 16.41 97 TYR A CA 1
ATOM 715 C C . TYR A 1 97 ? 3.191 34.379 9.760 1.00 18.74 97 TYR A C 1
ATOM 716 O O . TYR A 1 97 ? 2.091 34.299 9.204 1.00 20.32 97 TYR A O 1
ATOM 725 N N . TYR A 1 98 ? 3.832 35.528 9.953 1.00 17.10 98 TYR A N 1
ATOM 726 C CA . TYR A 1 98 ? 3.265 36.788 9.499 1.00 15.48 98 TYR A CA 1
ATOM 727 C C . TYR A 1 98 ? 4.203 37.582 8.619 1.00 13.90 98 TYR A C 1
ATOM 728 O O . TYR A 1 98 ? 5.426 37.435 8.681 1.00 14.13 98 TYR A O 1
ATOM 737 N N . SER A 1 99 ? 3.609 38.443 7.808 1.00 14.50 99 SER A N 1
ATOM 738 C CA . SER A 1 99 ? 4.350 39.498 7.159 1.00 16.35 99 SER A CA 1
ATOM 739 C C . SER A 1 99 ? 4.130 40.777 7.943 1.00 14.99 99 SER A C 1
ATOM 740 O O . SER A 1 99 ? 3.005 41.074 8.342 1.00 16.88 99 SER A O 1
ATOM 743 N N . VAL A 1 100 ? 5.202 41.525 8.174 1.00 15.24 100 VAL A N 1
ATOM 744 C CA . VAL A 1 100 ? 5.081 42.882 8.691 1.00 18.27 100 VAL A CA 1
ATOM 745 C C . VAL A 1 100 ? 4.667 43.786 7.536 1.00 21.08 100 VAL A C 1
ATOM 746 O O . VAL A 1 100 ? 5.400 43.906 6.552 1.00 22.90 100 VAL A O 1
ATOM 750 N N . GLU A 1 101 ? 3.494 44.404 7.652 1.00 20.30 101 GLU A N 1
ATOM 751 C CA . GLU A 1 101 ? 3.002 45.309 6.613 1.00 21.62 101 GLU A CA 1
ATOM 752 C C . GLU A 1 101 ? 3.368 46.775 6.893 1.00 25.79 101 GLU A C 1
ATOM 753 O O . GLU A 1 101 ? 3.633 47.531 5.971 1.00 27.44 101 GLU A O 1
ATOM 759 N N . ALA A 1 102 ? 3.370 47.169 8.163 1.00 30.74 102 ALA A N 1
ATOM 760 C CA . ALA A 1 102 ? 3.812 48.508 8.575 1.00 30.42 102 ALA A CA 1
ATOM 761 C C . ALA A 1 102 ? 4.202 48.502 10.042 1.00 33.04 102 ALA A C 1
ATOM 762 O O . ALA A 1 102 ? 3.525 47.887 10.863 1.00 32.03 102 ALA A O 1
ATOM 764 N N . ALA A 1 103 ? 5.293 49.191 10.362 1.00 30.98 103 ALA A N 1
ATOM 765 C CA . ALA A 1 103 ? 5.788 49.269 11.731 1.00 31.79 103 ALA A CA 1
ATOM 766 C C . ALA A 1 103 ? 6.261 50.679 12.071 1.00 37.18 103 ALA A C 1
ATOM 767 O O . ALA A 1 103 ? 6.987 51.300 11.294 1.00 38.47 103 ALA A O 1
ATOM 769 N N . THR A 1 104 ? 5.843 51.181 13.232 1.00 38.03 104 THR A N 1
ATOM 770 C CA . THR A 1 104 ? 6.351 52.454 13.743 1.00 41.63 104 THR A CA 1
ATOM 771 C C . THR A 1 104 ? 7.814 52.322 14.191 1.00 50.70 104 THR A C 1
ATOM 772 O O . THR A 1 104 ? 8.272 51.229 14.544 1.00 54.11 104 THR A O 1
ATOM 776 N N . GLU A 1 105 ? 8.537 53.439 14.177 1.00 62.20 105 GLU A N 1
ATOM 777 C CA . GLU A 1 105 ? 9.971 53.443 14.467 1.00 74.73 105 GLU A CA 1
ATOM 778 C C . GLU A 1 105 ? 10.268 53.855 15.907 1.00 79.72 105 GLU A C 1
ATOM 779 O O . GLU A 1 105 ? 9.899 54.947 16.343 1.00 79.95 105 GLU A O 1
ATOM 785 N N . GLN B 1 8 ? -9.938 30.410 67.436 1.00 68.75 8 GLN B N 1
ATOM 786 C CA . GLN B 1 8 ? -10.678 31.332 66.526 1.00 73.70 8 GLN B CA 1
ATOM 787 C C . GLN B 1 8 ? -9.742 32.361 65.887 1.00 73.07 8 GLN B C 1
ATOM 788 O O . GLN B 1 8 ? -9.192 33.227 66.574 1.00 79.26 8 GLN B O 1
ATOM 794 N N . LEU B 1 9 ? -9.579 32.260 64.569 1.00 69.09 9 LEU B N 1
ATOM 795 C CA . LEU B 1 9 ? -8.667 33.132 63.827 1.00 62.73 9 LEU B CA 1
ATOM 796 C C . LEU B 1 9 ? -9.408 34.147 62.953 1.00 55.87 9 LEU B C 1
ATOM 797 O O . LEU B 1 9 ? -10.563 33.935 62.579 1.00 57.79 9 LEU B O 1
ATOM 802 N N . TYR B 1 10 ? -8.733 35.251 62.642 1.00 49.55 10 TYR B N 1
ATOM 803 C CA . TYR B 1 10 ? -9.301 36.301 61.797 1.00 51.65 10 TYR B CA 1
ATOM 804 C C . TYR B 1 10 ? -8.386 36.615 60.620 1.00 52.23 10 TYR B C 1
ATOM 805 O O . TYR B 1 10 ? -7.161 36.511 60.724 1.00 53.99 10 TYR B O 1
ATOM 814 N N . CYS B 1 11 ? -8.995 36.989 59.498 1.00 47.63 11 CYS B N 1
ATOM 815 C CA . CYS B 1 11 ? -8.260 37.256 58.270 1.00 49.64 11 CYS B CA 1
ATOM 816 C C . CYS B 1 11 ? -8.592 38.638 57.715 1.00 52.94 11 CYS B C 1
ATOM 817 O O . CYS B 1 11 ? -9.748 38.933 57.406 1.00 54.86 11 CYS B O 1
ATOM 820 N N . THR B 1 12 ? -7.573 39.485 57.607 1.00 56.00 12 THR B N 1
ATOM 821 C CA . THR B 1 12 ? -7.742 40.804 57.005 1.00 54.26 12 THR B CA 1
ATOM 822 C C . THR B 1 12 ? -6.973 40.881 55.702 1.00 50.14 12 THR B C 1
ATOM 823 O O . THR B 1 12 ? -5.839 40.395 55.603 1.00 51.09 12 THR B O 1
ATOM 827 N N . VAL B 1 13 ? -7.604 41.482 54.702 1.00 36.92 13 VAL B N 1
ATOM 828 C CA . VAL B 1 13 ? -6.970 41.662 53.408 1.00 35.66 13 VAL B CA 1
ATOM 829 C C . VAL B 1 13 ? -7.005 43.130 53.006 1.00 39.07 13 VAL B C 1
ATOM 830 O O . VAL B 1 13 ? -8.036 43.806 53.098 1.00 40.62 13 VAL B O 1
ATOM 834 N N . VAL B 1 14 ? -5.842 43.610 52.588 1.00 39.96 14 VAL B N 1
ATOM 835 C CA . VAL B 1 14 ? -5.644 44.993 52.217 1.00 38.56 14 VAL B CA 1
ATOM 836 C C . VAL B 1 14 ? -5.255 45.004 50.741 1.00 38.64 14 VAL B C 1
ATOM 837 O O . VAL B 1 14 ? -4.353 44.274 50.334 1.00 42.67 14 VAL B O 1
ATOM 841 N N . LEU B 1 15 ? -5.953 45.807 49.940 1.00 36.56 15 LEU B N 1
ATOM 842 C CA . LEU B 1 15 ? -5.753 45.815 48.489 1.00 34.82 15 LEU B CA 1
ATOM 843 C C . LEU B 1 15 ? -5.519 47.206 47.912 1.00 38.28 15 LEU B C 1
ATOM 844 O O . LEU B 1 15 ? -6.059 48.198 48.409 1.00 42.44 15 LEU B O 1
ATOM 849 N N . TRP B 1 16 ? -4.703 47.260 46.863 1.00 32.21 16 TRP B N 1
ATOM 850 C CA . TRP B 1 16 ? -4.520 48.468 46.069 1.00 28.54 16 TRP B CA 1
ATOM 851 C C . TRP B 1 16 ? -4.879 48.221 44.642 1.00 26.36 16 TRP B C 1
ATOM 852 O O . TRP B 1 16 ? -4.299 47.349 43.989 1.00 26.03 16 TRP B O 1
ATOM 863 N N . ASP B 1 17 ? -5.822 49.002 44.136 1.00 26.20 17 ASP B N 1
ATOM 864 C CA . ASP B 1 17 ? -6.010 49.127 42.703 1.00 26.00 17 ASP B CA 1
ATOM 865 C C . ASP B 1 17 ? -4.799 49.892 42.172 1.00 27.24 17 ASP B C 1
ATOM 866 O O . ASP B 1 17 ? -4.537 51.021 42.594 1.00 29.46 17 ASP B O 1
ATOM 871 N N . LEU B 1 18 ? -4.056 49.275 41.258 1.00 26.47 18 LEU B N 1
ATOM 872 C CA . LEU B 1 18 ? -2.817 49.887 40.764 1.00 25.86 18 LEU B CA 1
ATOM 873 C C . LEU B 1 18 ? -2.993 50.757 39.524 1.00 23.95 18 LEU B C 1
ATOM 874 O O . LEU B 1 18 ? -2.018 51.316 39.016 1.00 24.16 18 LEU B O 1
ATOM 879 N N . SER B 1 19 ? -4.223 50.881 39.033 1.00 21.21 19 SER B N 1
ATOM 880 C CA . SER B 1 19 ? -4.450 51.589 37.767 1.00 20.33 19 SER B CA 1
ATOM 881 C C . SER B 1 19 ? -4.071 53.070 37.845 1.00 21.25 19 SER B C 1
ATOM 882 O O . SER B 1 19 ? -3.750 53.679 36.826 1.00 21.62 19 SER B O 1
ATOM 885 N N . ARG B 1 20 ? -4.083 53.628 39.053 1.00 22.85 20 ARG B N 1
ATOM 886 C CA . ARG B 1 20 ? -3.785 55.055 39.266 1.00 26.62 20 ARG B CA 1
ATOM 887 C C . ARG B 1 20 ? -2.342 55.324 39.707 1.00 30.35 20 ARG B C 1
ATOM 888 O O . ARG B 1 20 ? -1.974 56.469 39.984 1.00 33.86 20 ARG B O 1
ATOM 896 N N . SER B 1 21 ? -1.528 54.275 39.769 1.00 25.61 21 SER B N 1
ATOM 897 C CA . SER B 1 21 ? -0.145 54.406 40.218 1.00 25.28 21 SER B CA 1
ATOM 898 C C . SER B 1 21 ? 0.814 54.145 39.069 1.00 22.70 21 SER B C 1
ATOM 899 O O . SER B 1 21 ? 0.448 53.508 38.093 1.00 23.16 21 SER B O 1
ATOM 902 N N . ALA B 1 22 ? 2.045 54.628 39.185 1.00 24.69 22 ALA B N 1
ATOM 903 C CA . ALA B 1 22 ? 3.092 54.248 38.237 1.00 24.54 22 ALA B CA 1
ATOM 904 C C . ALA B 1 22 ? 3.472 52.785 38.436 1.00 25.43 22 ALA B C 1
ATOM 905 O O . ALA B 1 22 ? 3.978 52.137 37.518 1.00 25.09 22 ALA B O 1
ATOM 907 N N . ALA B 1 23 ? 3.221 52.276 39.642 1.00 24.16 23 ALA B N 1
ATOM 908 C CA . ALA B 1 23 ? 3.546 50.903 39.990 1.00 25.99 23 ALA B CA 1
ATOM 909 C C . ALA B 1 23 ? 2.655 49.911 39.250 1.00 26.32 23 ALA B C 1
ATOM 910 O O . ALA B 1 23 ? 1.482 50.179 38.976 1.00 25.46 23 ALA B O 1
ATOM 912 N N . THR B 1 24 ? 3.243 48.773 38.916 1.00 23.97 24 THR B N 1
ATOM 913 C CA . THR B 1 24 ? 2.527 47.683 38.290 1.00 23.27 24 THR B CA 1
ATOM 914 C C . THR B 1 24 ? 2.805 46.443 39.115 1.00 25.35 24 THR B C 1
ATOM 915 O O . THR B 1 24 ? 3.693 46.445 39.981 1.00 24.09 24 THR B O 1
ATOM 919 N N . VAL B 1 25 ? 2.058 45.379 38.849 1.00 25.18 25 VAL B N 1
ATOM 920 C CA . VAL B 1 25 ? 2.337 44.105 39.491 1.00 23.93 25 VAL B CA 1
ATOM 921 C C . VAL B 1 25 ? 3.794 43.720 39.222 1.00 22.80 25 VAL B C 1
ATOM 922 O O . VAL B 1 25 ? 4.519 43.338 40.147 1.00 21.78 25 VAL B O 1
ATOM 926 N N . ALA B 1 26 ? 4.225 43.878 37.971 1.00 22.10 26 ALA B N 1
ATOM 927 C CA . ALA B 1 26 ? 5.588 43.538 37.572 1.00 25.33 26 ALA B CA 1
ATOM 928 C C . ALA B 1 26 ? 6.650 44.338 38.331 1.00 24.91 26 ALA B C 1
ATOM 929 O O . ALA B 1 26 ? 7.611 43.754 38.842 1.00 26.81 26 ALA B O 1
ATOM 931 N N . SER B 1 27 ? 6.480 45.658 38.419 1.00 21.64 27 SER B N 1
ATOM 932 C CA . SER B 1 27 ? 7.478 46.483 39.108 1.00 22.49 27 SER B CA 1
ATOM 933 C C . SER B 1 27 ? 7.492 46.259 40.622 1.00 24.17 27 SER B C 1
ATOM 934 O O . SER B 1 27 ? 8.560 46.263 41.232 1.00 30.50 27 SER B O 1
ATOM 937 N N . LEU B 1 28 ? 6.322 46.034 41.221 1.00 25.61 28 LEU B N 1
ATOM 938 C CA . LEU B 1 28 ? 6.258 45.697 42.649 1.00 28.26 28 LEU B CA 1
ATOM 939 C C . LEU B 1 28 ? 6.870 44.329 42.918 1.00 28.05 28 LEU B C 1
ATOM 940 O O . LEU B 1 28 ? 7.555 44.144 43.923 1.00 31.34 28 LEU B O 1
ATOM 945 N N . ARG B 1 29 ? 6.632 43.381 42.015 1.00 25.07 29 ARG B N 1
ATOM 946 C CA . ARG B 1 29 ? 7.246 42.050 42.094 1.00 26.82 29 ARG B CA 1
ATOM 947 C C . ARG B 1 29 ? 8.771 42.167 42.071 1.00 28.05 29 ARG B C 1
ATOM 948 O O . ARG B 1 29 ? 9.456 41.548 42.881 1.00 32.72 29 ARG B O 1
ATOM 956 N N . ALA B 1 30 ? 9.291 42.982 41.158 1.00 27.89 30 ALA B N 1
ATOM 957 C CA . ALA B 1 30 ? 10.736 43.189 41.031 1.00 31.59 30 ALA B CA 1
ATOM 958 C C . ALA B 1 30 ? 11.317 43.853 42.280 1.00 35.12 30 ALA B C 1
ATOM 959 O O . ALA B 1 30 ? 12.349 43.417 42.790 1.00 37.73 30 ALA B O 1
ATOM 961 N N . TYR B 1 31 ? 10.644 44.889 42.778 1.00 37.81 31 TYR B N 1
ATOM 962 C CA . TYR B 1 31 ? 11.079 45.557 44.002 1.00 43.01 31 TYR B CA 1
ATOM 963 C C . TYR B 1 31 ? 11.108 44.587 45.173 1.00 45.31 31 TYR B C 1
ATOM 964 O O . TYR B 1 31 ? 12.082 44.542 45.915 1.00 49.88 31 TYR B O 1
ATOM 973 N N . LEU B 1 32 ? 10.035 43.814 45.322 1.00 46.98 32 LEU B N 1
ATOM 974 C CA . LEU B 1 32 ? 9.952 42.758 46.327 1.00 51.55 32 LEU B CA 1
ATOM 975 C C . LEU B 1 32 ? 11.118 41.770 46.208 1.00 57.20 32 LEU B C 1
ATOM 976 O O . LEU B 1 32 ? 11.742 41.423 47.208 1.00 60.01 32 LEU B O 1
ATOM 981 N N . ARG B 1 33 ? 11.409 41.337 44.982 1.00 63.05 33 ARG B N 1
ATOM 982 C CA . ARG B 1 33 ? 12.517 40.421 44.711 1.00 69.66 33 ARG B CA 1
ATOM 983 C C . ARG B 1 33 ? 13.876 40.970 45.144 1.00 70.78 33 ARG B C 1
ATOM 984 O O . ARG B 1 33 ? 14.713 40.228 45.657 1.00 72.18 33 ARG B O 1
ATOM 992 N N . ASP B 1 34 ? 14.086 42.268 44.941 1.00 70.62 34 ASP B N 1
ATOM 993 C CA . ASP B 1 34 ? 15.387 42.888 45.186 1.00 79.55 34 ASP B CA 1
ATOM 994 C C . ASP B 1 34 ? 15.502 43.562 46.556 1.00 82.14 34 ASP B C 1
ATOM 995 O O . ASP B 1 34 ? 16.463 44.290 46.808 1.00 88.55 34 ASP B O 1
ATOM 1000 N N . HIS B 1 35 ? 14.531 43.319 47.436 1.00 86.08 35 HIS B N 1
ATOM 1001 C CA . HIS B 1 35 ? 14.543 43.902 48.781 1.00 84.65 35 HIS B CA 1
ATOM 1002 C C . HIS B 1 35 ? 14.036 42.954 49.832 1.00 90.34 35 HIS B C 1
ATOM 1003 O O . HIS B 1 35 ? 12.830 42.720 49.949 1.00 83.19 35 HIS B O 1
ATOM 1010 N N . VAL B 1 43 ? 5.434 40.589 65.574 1.00 97.83 43 VAL B N 1
ATOM 1011 C CA . VAL B 1 43 ? 4.275 41.468 65.736 1.00 103.09 43 VAL B CA 1
ATOM 1012 C C . VAL B 1 43 ? 3.130 40.709 66.426 1.00 104.63 43 VAL B C 1
ATOM 1013 O O . VAL B 1 43 ? 2.633 39.714 65.889 1.00 96.97 43 VAL B O 1
ATOM 1017 N N . PRO B 1 44 ? 2.708 41.186 67.617 1.00 112.07 44 PRO B N 1
ATOM 1018 C CA . PRO B 1 44 ? 1.745 40.494 68.488 1.00 107.17 44 PRO B CA 1
ATOM 1019 C C . PRO B 1 44 ? 0.414 40.156 67.812 1.00 89.02 44 PRO B C 1
ATOM 1020 O O . PRO B 1 44 ? -0.277 41.046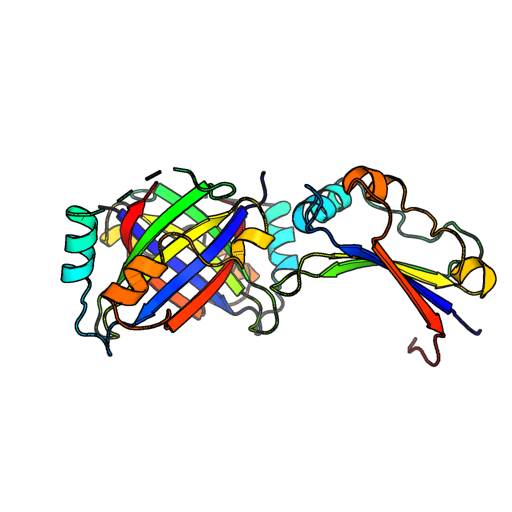 67.309 1.00 86.79 44 PRO B O 1
ATOM 1024 N N . GLY B 1 45 ? 0.073 38.870 67.804 1.00 72.63 45 GLY B N 1
ATOM 1025 C CA . GLY B 1 45 ? -1.188 38.397 67.240 1.00 78.19 45 GLY B CA 1
ATOM 1026 C C . GLY B 1 45 ? -1.111 37.947 65.792 1.00 72.44 45 GLY B C 1
ATOM 1027 O O . GLY B 1 45 ? -1.996 37.235 65.314 1.00 69.06 45 GLY B O 1
ATOM 1028 N N . LEU B 1 46 ? -0.056 38.360 65.093 1.00 70.21 46 LEU B N 1
ATOM 1029 C CA . LEU B 1 46 ? 0.107 38.044 63.676 1.00 60.91 46 LEU B CA 1
ATOM 1030 C C . LEU B 1 46 ? 0.642 36.636 63.468 1.00 58.06 46 LEU B C 1
ATOM 1031 O O . LEU B 1 46 ? 1.795 36.350 63.783 1.00 66.21 46 LEU B O 1
ATOM 1036 N N . ARG B 1 47 ? -0.201 35.762 62.929 1.00 57.34 47 ARG B N 1
ATOM 1037 C CA . ARG B 1 47 ? 0.203 34.393 62.621 1.00 58.93 47 ARG B CA 1
ATOM 1038 C C . ARG B 1 47 ? 0.874 34.289 61.252 1.00 61.40 47 ARG B C 1
ATOM 1039 O O . ARG B 1 47 ? 1.869 33.585 61.103 1.00 61.26 47 ARG B O 1
ATOM 1047 N N . GLN B 1 48 ? 0.330 34.993 60.259 1.00 66.12 48 GLN B N 1
ATOM 1048 C CA . GLN B 1 48 ? 0.803 34.867 58.880 1.00 64.59 48 GLN B CA 1
ATOM 1049 C C . GLN B 1 48 ? 0.599 36.144 58.070 1.00 60.43 48 GLN B C 1
ATOM 1050 O O . GLN B 1 48 ? -0.432 36.808 58.189 1.00 57.54 48 GLN B O 1
ATOM 1056 N N . LYS B 1 49 ? 1.595 36.473 57.252 1.00 50.18 49 LYS B N 1
ATOM 1057 C CA . LYS B 1 49 ? 1.509 37.581 56.310 1.00 48.30 49 LYS B CA 1
ATOM 1058 C C . LYS B 1 49 ? 1.811 37.099 54.890 1.00 50.94 49 LYS B C 1
ATOM 1059 O O . LYS B 1 49 ? 2.842 36.469 54.647 1.00 55.44 49 LYS B O 1
ATOM 1065 N N . THR B 1 50 ? 0.913 37.405 53.958 1.00 47.14 50 THR B N 1
ATOM 1066 C CA . THR B 1 50 ? 1.067 36.986 52.568 1.00 42.43 50 THR B CA 1
ATOM 1067 C C . THR B 1 50 ? 0.763 38.129 51.592 1.00 39.97 50 THR B C 1
ATOM 1068 O O . THR B 1 50 ? -0.307 38.732 51.651 1.00 38.12 50 THR B O 1
ATOM 1072 N N . TRP B 1 51 ? 1.719 38.420 50.709 1.00 41.25 51 TRP B N 1
ATOM 1073 C CA . TRP B 1 51 ? 1.520 39.349 49.595 1.00 36.83 51 TRP B CA 1
ATOM 1074 C C . TRP B 1 51 ? 0.848 38.658 48.446 1.00 32.13 51 TRP B C 1
ATOM 1075 O O . TRP B 1 51 ? 1.199 37.531 48.098 1.00 33.20 51 TRP B O 1
ATOM 1086 N N . ILE B 1 52 ? -0.110 39.336 47.828 1.00 26.98 52 ILE B N 1
ATOM 1087 C CA . ILE B 1 52 ? -0.822 38.782 46.683 1.00 26.34 52 ILE B CA 1
ATOM 1088 C C . ILE B 1 52 ? -0.904 39.789 45.534 1.00 25.53 52 ILE B C 1
ATOM 1089 O O . ILE B 1 52 ? -0.712 40.983 45.735 1.00 25.31 52 ILE B O 1
ATOM 1094 N N . SER B 1 53 ? -1.188 39.304 44.330 1.00 26.68 53 SER B N 1
ATOM 1095 C CA . SER B 1 53 ? -1.405 40.194 43.192 1.00 25.48 53 SER B CA 1
ATOM 1096 C C . SER B 1 53 ? -2.454 39.661 42.228 1.00 26.74 53 SER B C 1
ATOM 1097 O O . SER B 1 53 ? -2.797 38.478 42.230 1.00 26.43 53 SER B O 1
ATOM 1100 N N . SER B 1 54 ? -2.936 40.545 41.374 1.00 28.92 54 SER B N 1
ATOM 1101 C CA . SER B 1 54 ? -3.952 40.185 40.415 1.00 30.27 54 SER B CA 1
ATOM 1102 C C . SER B 1 54 ? -3.700 40.955 39.127 1.00 26.77 54 SER B C 1
ATOM 1103 O O . SER B 1 54 ? -3.369 42.140 39.169 1.00 30.02 54 SER B O 1
ATOM 1106 N N . THR B 1 55 ? -3.832 40.270 37.995 1.00 24.89 55 THR B N 1
ATOM 1107 C CA . THR B 1 55 ? -3.720 40.893 36.672 1.00 27.23 55 THR B CA 1
ATOM 1108 C C . THR B 1 55 ? -4.873 40.427 35.791 1.00 28.07 55 THR B C 1
ATOM 1109 O O . THR B 1 55 ? -5.665 39.591 36.193 1.00 38.05 55 THR B O 1
ATOM 1113 N N . GLY B 1 56 ? -4.965 40.963 34.585 1.00 30.77 56 GLY B N 1
ATOM 1114 C CA . GLY B 1 56 ? -6.001 40.533 33.652 1.00 34.36 56 GLY B CA 1
ATOM 1115 C C . GLY B 1 56 ? -6.957 41.650 33.299 1.00 31.38 56 GLY B C 1
ATOM 1116 O O . GLY B 1 56 ? -6.753 42.787 33.703 1.00 27.47 56 GLY B O 1
ATOM 1117 N N . PRO B 1 57 ? -8.025 41.329 32.553 1.00 36.24 57 PRO B N 1
ATOM 1118 C CA . PRO B 1 57 ? -8.875 42.396 32.021 1.00 38.97 57 PRO B CA 1
ATOM 1119 C C . PRO B 1 57 ? -9.549 43.222 33.115 1.00 38.37 57 PRO B C 1
ATOM 1120 O O . PRO B 1 57 ? -9.791 44.408 32.913 1.00 38.76 57 PRO B O 1
ATOM 1124 N N . GLU B 1 58 ? -9.809 42.610 34.268 1.00 39.68 58 GLU B N 1
ATOM 1125 C CA . GLU B 1 58 ? -10.440 43.308 35.394 1.00 47.13 58 GLU B CA 1
ATOM 1126 C C . GLU B 1 58 ? -9.555 44.380 36.047 1.00 43.65 58 GLU B C 1
ATOM 1127 O O . GLU B 1 58 ? -10.064 45.253 36.749 1.00 54.04 58 GLU B O 1
ATOM 1133 N N . GLY B 1 59 ? -8.244 44.315 35.821 1.00 30.11 59 GLY B N 1
ATOM 1134 C CA . GLY B 1 59 ? -7.320 45.327 36.330 1.00 23.53 59 GLY B CA 1
ATOM 1135 C C . GLY B 1 59 ? -6.253 44.798 37.276 1.00 26.23 59 GLY B C 1
ATOM 1136 O O . GLY B 1 59 ? -6.386 43.715 37.850 1.00 32.06 59 GLY B O 1
ATOM 1137 N N . GLU B 1 60 ? -5.189 45.570 37.450 1.00 23.30 60 GLU B N 1
ATOM 1138 C CA . GLU B 1 60 ? -4.076 45.139 38.284 1.00 19.80 60 GLU B CA 1
ATOM 1139 C C . GLU B 1 60 ? -4.315 45.453 39.743 1.00 20.92 60 GLU B C 1
ATOM 1140 O O . GLU B 1 60 ? -4.867 46.503 40.085 1.00 21.41 60 GLU B O 1
ATOM 1146 N N . GLN B 1 61 ? -3.896 44.532 40.604 1.00 22.05 61 GLN B N 1
ATOM 1147 C CA . GLN B 1 61 ? -4.024 44.710 42.041 1.00 22.78 61 GLN B CA 1
ATOM 1148 C C . GLN B 1 61 ? -2.811 44.177 42.761 1.00 21.38 61 GLN B C 1
ATOM 1149 O O . GLN B 1 61 ? -2.181 43.221 42.314 1.00 20.58 61 GLN B O 1
ATOM 1155 N N . TRP B 1 62 ? -2.506 44.814 43.884 1.00 23.12 62 TRP B N 1
ATOM 1156 C CA . TRP B 1 62 ? -1.525 44.338 44.827 1.00 26.80 62 TRP B CA 1
ATOM 1157 C C . TRP B 1 62 ? -2.187 44.299 46.170 1.00 32.04 62 TRP B C 1
ATOM 1158 O O . TRP B 1 62 ? -3.066 45.117 46.457 1.00 31.95 62 TRP B O 1
ATOM 1169 N N . GLY B 1 63 ? -1.782 43.354 47.013 1.00 32.35 63 GLY B N 1
ATOM 1170 C CA . GLY B 1 63 ? -2.397 43.231 48.320 1.00 30.36 63 GLY B CA 1
ATOM 1171 C C . GLY B 1 63 ? -1.629 42.402 49.321 1.00 31.91 63 GLY B C 1
ATOM 1172 O O . GLY B 1 63 ? -0.694 41.678 48.967 1.00 33.79 63 GLY B O 1
ATOM 1173 N N . ALA B 1 64 ? -2.040 42.518 50.578 1.00 28.35 64 ALA B N 1
ATOM 1174 C CA . ALA B 1 64 ? -1.470 41.746 51.669 1.00 30.82 64 ALA B CA 1
ATOM 1175 C C . ALA B 1 64 ? -2.591 41.030 52.422 1.00 34.54 64 ALA B C 1
ATOM 1176 O O . ALA B 1 64 ? -3.643 41.619 52.692 1.00 32.92 64 ALA B O 1
ATOM 1178 N N . VAL B 1 65 ? -2.370 39.759 52.741 1.00 35.53 65 VAL B N 1
ATOM 1179 C CA . VAL B 1 65 ? -3.329 38.982 53.524 1.00 37.90 65 VAL B CA 1
ATOM 1180 C C . VAL B 1 65 ? -2.724 38.685 54.892 1.00 41.40 65 VAL B C 1
ATOM 1181 O O . VAL B 1 65 ? -1.599 38.192 54.986 1.00 41.60 65 VAL B O 1
ATOM 1185 N N . TYR B 1 66 ? -3.470 39.001 55.946 1.00 42.66 66 TYR B N 1
ATOM 1186 C CA . TYR B 1 66 ? -3.002 38.785 57.309 1.00 41.23 66 TYR B CA 1
ATOM 1187 C C . TYR B 1 66 ? -3.862 37.762 58.035 1.00 43.37 66 TYR B C 1
ATOM 1188 O O . TYR B 1 66 ? -5.086 37.768 57.906 1.00 45.76 66 TYR B O 1
ATOM 1197 N N . LEU B 1 67 ? -3.211 36.892 58.802 1.00 46.04 67 LEU B N 1
ATOM 1198 C CA . LEU B 1 67 ? -3.905 35.962 59.681 1.00 50.10 67 LEU B CA 1
ATOM 1199 C C . LEU B 1 67 ? -3.650 36.379 61.128 1.00 54.15 67 LEU B C 1
ATOM 1200 O O . LEU B 1 67 ? -2.498 36.423 61.566 1.00 60.08 67 LEU B O 1
ATOM 1205 N N . TRP B 1 68 ? -4.722 36.689 61.859 1.00 50.41 68 TRP B N 1
ATOM 1206 C CA . TRP B 1 68 ? -4.633 37.092 63.272 1.00 52.32 68 TRP B CA 1
ATOM 1207 C C . TRP B 1 68 ? -5.324 36.120 64.192 1.00 56.55 68 TRP B C 1
ATOM 1208 O O . TRP B 1 68 ? -6.210 35.375 63.767 1.00 59.33 68 TRP B O 1
ATOM 1219 N N . ASP B 1 69 ? -4.936 36.128 65.466 1.00 60.21 69 ASP B N 1
ATOM 1220 C CA . ASP B 1 69 ? -5.602 35.293 66.471 1.00 72.66 69 ASP B CA 1
ATOM 1221 C C . ASP B 1 69 ? -6.521 36.091 67.402 1.00 74.07 69 ASP B C 1
ATOM 1222 O O . ASP B 1 69 ? -7.203 35.520 68.255 1.00 71.91 69 ASP B O 1
ATOM 1227 N N . SER B 1 70 ? -6.529 37.411 67.227 1.00 72.48 70 SER B N 1
ATOM 1228 C CA . SER B 1 70 ? -7.424 38.296 67.971 1.00 75.76 70 SER B CA 1
ATOM 1229 C C . SER B 1 70 ? -8.078 39.308 67.025 1.00 76.28 70 SER B C 1
ATOM 1230 O O . SER B 1 70 ? -7.436 39.772 66.080 1.00 71.33 70 SER B O 1
ATOM 1233 N N . PRO B 1 71 ? -9.356 39.656 67.280 1.00 80.30 71 PRO B N 1
ATOM 1234 C CA . PRO B 1 71 ? -10.054 40.621 66.429 1.00 75.00 71 PRO B CA 1
ATOM 1235 C C . PRO B 1 71 ? -9.528 42.047 66.595 1.00 73.74 71 PRO B C 1
ATOM 1236 O O . PRO B 1 71 ? -9.670 42.859 65.679 1.00 71.11 71 PRO B O 1
ATOM 1240 N N . GLU B 1 72 ? -8.926 42.338 67.748 1.00 76.06 72 GLU B N 1
ATOM 1241 C CA . GLU B 1 72 ? -8.363 43.663 68.024 1.00 84.57 72 GLU B CA 1
ATOM 1242 C C . GLU B 1 72 ? -7.160 43.943 67.128 1.00 85.86 72 GLU B C 1
ATOM 1243 O O . GLU B 1 72 ? -7.117 44.964 66.437 1.00 86.91 72 GLU B O 1
ATOM 1249 N N . ALA B 1 73 ? -6.197 43.022 67.139 1.00 87.62 73 ALA B N 1
ATOM 1250 C CA . ALA B 1 73 ? -4.993 43.130 66.320 1.00 76.28 73 ALA B CA 1
ATOM 1251 C C . ALA B 1 73 ? -5.344 43.213 64.841 1.00 68.20 73 ALA B C 1
ATOM 1252 O O . ALA B 1 73 ? -4.694 43.936 64.085 1.00 68.83 73 ALA B O 1
ATOM 1254 N N . ALA B 1 74 ? -6.385 42.478 64.449 1.00 67.49 74 ALA B N 1
ATOM 1255 C CA . ALA B 1 74 ? -6.901 42.480 63.080 1.00 65.30 74 ALA B CA 1
ATOM 1256 C C . ALA B 1 74 ? -7.437 43.848 62.662 1.00 68.92 74 ALA B C 1
ATOM 1257 O O . ALA B 1 74 ? -7.287 44.252 61.507 1.00 68.94 74 ALA B O 1
ATOM 1259 N N . TYR B 1 75 ? -8.061 44.554 63.601 1.00 71.27 75 TYR B N 1
ATOM 1260 C CA . TYR B 1 75 ? -8.562 45.902 63.337 1.00 76.42 75 TYR B CA 1
ATOM 1261 C C . TYR B 1 75 ? -7.466 46.961 63.422 1.00 78.37 75 TYR B C 1
ATOM 1262 O O . TYR B 1 75 ? -7.627 48.066 62.899 1.00 80.37 75 TYR B O 1
ATOM 1271 N N . GLY B 1 76 ? -6.351 46.611 64.062 1.00 71.96 76 GLY B N 1
ATOM 1272 C CA . GLY B 1 76 ? -5.177 47.479 64.115 1.00 76.43 76 GLY B CA 1
ATOM 1273 C C . GLY B 1 76 ? -4.623 47.752 62.727 1.00 82.31 76 GLY B C 1
ATOM 1274 O O . GLY B 1 76 ? -4.849 46.973 61.794 1.00 78.21 76 GLY B O 1
ATOM 1275 N N . ARG B 1 77 ? -3.907 48.864 62.585 1.00 94.56 77 ARG B N 1
ATOM 1276 C CA . ARG B 1 77 ? -3.306 49.219 61.302 1.00 99.13 77 ARG B CA 1
ATOM 1277 C C . ARG B 1 77 ? -2.341 48.129 60.824 1.00 93.18 77 ARG B C 1
ATOM 1278 O O . ARG B 1 77 ? -1.498 47.660 61.594 1.00 85.78 77 ARG B O 1
ATOM 1286 N N . PRO B 1 78 ? -2.485 47.708 59.555 1.00 87.26 78 PRO B N 1
ATOM 1287 C CA . PRO B 1 78 ? -1.689 46.625 58.976 1.00 84.85 78 PRO B CA 1
ATOM 1288 C C . PRO B 1 78 ? -0.186 46.917 58.999 1.00 82.62 78 PRO B C 1
ATOM 1289 O O . PRO B 1 78 ? 0.241 47.973 58.529 1.00 80.41 78 PRO B O 1
ATOM 1293 N N . PRO B 1 79 ? 0.611 45.987 59.556 1.00 84.99 79 PRO B N 1
ATOM 1294 C CA . PRO B 1 79 ? 2.065 46.140 59.602 1.00 84.39 79 PRO B CA 1
ATOM 1295 C C . PRO B 1 79 ? 2.722 45.813 58.263 1.00 79.95 79 PRO B C 1
ATOM 1296 O O . PRO B 1 79 ? 2.180 45.025 57.482 1.00 77.05 79 PRO B O 1
ATOM 1300 N N . GLY B 1 80 ? 3.878 46.423 58.008 1.00 80.06 80 GLY B N 1
ATOM 1301 C CA . GLY B 1 80 ? 4.641 46.188 56.777 1.00 81.00 80 GLY B CA 1
ATOM 1302 C C . GLY B 1 80 ? 3.980 46.730 55.522 1.00 78.83 80 GLY B C 1
ATOM 1303 O O . GLY B 1 80 ? 4.358 46.373 54.405 1.00 79.20 80 GLY B O 1
ATOM 1304 N N . VAL B 1 81 ? 2.991 47.595 55.719 1.00 73.35 81 VAL B N 1
ATOM 1305 C CA . VAL B 1 81 ? 2.226 48.205 54.638 1.00 70.64 81 VAL B CA 1
ATOM 1306 C C . VAL B 1 81 ? 2.805 49.578 54.291 1.00 72.29 81 VAL B C 1
ATOM 1307 O O . VAL B 1 81 ? 2.673 50.055 53.165 1.00 73.30 81 VAL B O 1
ATOM 1311 N N . SER B 1 82 ? 3.466 50.185 55.273 1.00 74.05 82 SER B N 1
ATOM 1312 C CA . SER B 1 82 ? 4.105 51.493 55.139 1.00 70.20 82 SER B CA 1
ATOM 1313 C C . SER B 1 82 ? 4.951 51.642 53.868 1.00 64.27 82 SER B C 1
ATOM 1314 O O . SER B 1 82 ? 4.785 52.609 53.121 1.00 57.91 82 SER B O 1
ATOM 1317 N N . LYS B 1 83 ? 5.844 50.682 53.631 1.00 62.70 83 LYS B N 1
ATOM 1318 C CA . LYS B 1 83 ? 6.757 50.723 52.488 1.00 67.18 83 LYS B CA 1
ATOM 1319 C C . LYS B 1 83 ? 6.011 50.677 51.156 1.00 65.22 83 LYS B C 1
ATOM 1320 O O . LYS B 1 83 ? 6.347 51.400 50.216 1.00 62.70 83 LYS B O 1
ATOM 1326 N N . VAL B 1 84 ? 5.001 49.819 51.095 1.00 59.31 84 VAL B N 1
ATOM 1327 C CA . VAL B 1 84 ? 4.222 49.603 49.886 1.00 52.68 84 VAL B CA 1
ATOM 1328 C C . VAL B 1 84 ? 3.402 50.842 49.525 1.00 48.27 84 VAL B C 1
ATOM 1329 O O . VAL B 1 84 ? 3.336 51.227 48.357 1.00 42.16 84 VAL B O 1
ATOM 1333 N N . VAL B 1 85 ? 2.805 51.470 50.536 1.00 48.23 85 VAL B N 1
ATOM 1334 C CA . VAL B 1 85 ? 2.081 52.731 50.360 1.00 48.15 85 VAL B CA 1
ATOM 1335 C C . VAL B 1 85 ? 2.975 53.790 49.709 1.00 49.74 85 VAL B C 1
ATOM 1336 O O . VAL B 1 85 ? 2.515 54.566 48.873 1.00 53.48 85 VAL B O 1
ATOM 1340 N N . GLU B 1 86 ? 4.251 53.802 50.090 1.00 49.34 86 GLU B N 1
ATOM 1341 C CA . GLU B 1 86 ? 5.247 54.676 49.470 1.00 51.58 86 GLU B CA 1
ATOM 1342 C C . GLU B 1 86 ? 5.531 54.294 48.012 1.00 50.10 86 GLU B C 1
ATOM 1343 O O . GLU B 1 86 ? 5.692 55.170 47.158 1.00 51.30 86 GLU B O 1
ATOM 1349 N N . LEU B 1 87 ? 5.582 52.991 47.735 1.00 46.18 87 LEU B N 1
ATOM 1350 C CA . LEU B 1 87 ? 5.869 52.482 46.389 1.00 43.28 87 LEU B CA 1
ATOM 1351 C C . LEU B 1 87 ? 4.722 52.708 45.408 1.00 39.75 87 LEU B C 1
ATOM 1352 O O . LEU B 1 87 ? 4.949 52.963 44.221 1.00 37.77 87 LEU B O 1
ATOM 1357 N N . ILE B 1 88 ? 3.496 52.601 45.909 1.00 34.29 88 ILE B N 1
ATOM 1358 C CA . ILE B 1 88 ? 2.305 52.750 45.083 1.00 36.23 88 ILE B CA 1
ATOM 1359 C C . ILE B 1 88 ? 1.868 54.220 45.021 1.00 35.41 88 ILE B C 1
ATOM 1360 O O . ILE B 1 88 ? 1.391 54.690 43.983 1.00 35.46 88 ILE B O 1
ATOM 1365 N N . GLY B 1 89 ? 2.056 54.946 46.121 1.00 32.88 89 GLY B N 1
ATOM 1366 C CA . GLY B 1 89 ? 1.750 56.373 46.151 1.00 34.15 89 GLY B CA 1
ATOM 1367 C C . GLY B 1 89 ? 0.471 56.743 46.882 1.00 41.12 89 GLY B C 1
ATOM 1368 O O . GLY B 1 89 ? 0.177 57.924 47.051 1.00 47.32 89 GLY B O 1
ATOM 1369 N N . TYR B 1 90 ? -0.295 55.740 47.306 1.00 40.65 90 TYR B N 1
ATOM 1370 C CA . TYR B 1 90 ? -1.511 55.966 48.093 1.00 37.04 90 TYR B CA 1
ATOM 1371 C C . TYR B 1 90 ? -1.814 54.819 49.052 1.00 44.84 90 TYR B C 1
ATOM 1372 O O . TYR B 1 90 ? -1.255 53.724 48.930 1.00 43.27 90 TYR B O 1
ATOM 1381 N N . ARG B 1 91 ? -2.697 55.096 50.012 1.00 50.07 91 ARG B N 1
ATOM 1382 C CA . ARG B 1 91 ? -3.202 54.100 50.951 1.00 53.88 91 ARG B CA 1
ATOM 1383 C C . ARG B 1 91 ? -3.999 53.050 50.177 1.00 46.91 91 ARG B C 1
ATOM 1384 O O . ARG B 1 91 ? -4.399 53.301 49.040 1.00 46.07 91 ARG B O 1
ATOM 1392 N N . PRO B 1 92 ? -4.225 51.868 50.782 1.00 44.07 92 PRO B N 1
ATOM 1393 C CA . PRO B 1 92 ? -5.077 50.839 50.178 1.00 41.06 92 PRO B CA 1
ATOM 1394 C C . PRO B 1 92 ? -6.430 51.381 49.729 1.00 39.80 92 PRO B C 1
ATOM 1395 O O . PRO B 1 92 ? -6.998 52.248 50.389 1.00 41.17 92 PRO B O 1
ATOM 1399 N N . THR B 1 93 ? -6.929 50.866 48.611 1.00 37.10 93 THR B N 1
ATOM 1400 C CA . THR B 1 93 ? -8.213 51.288 48.073 1.00 35.62 93 THR B CA 1
ATOM 1401 C C . THR B 1 93 ? -9.338 50.382 48.546 1.00 39.01 93 THR B C 1
ATOM 1402 O O . THR B 1 93 ? -10.509 50.668 48.308 1.00 44.89 93 THR B O 1
ATOM 1406 N N . GLU B 1 94 ? -8.984 49.288 49.214 1.00 40.66 94 GLU B N 1
ATOM 1407 C CA . GLU B 1 94 ? -9.977 48.325 49.669 1.00 43.33 94 GLU B CA 1
ATOM 1408 C C . GLU B 1 94 ? -9.484 47.507 50.854 1.00 42.60 94 GLU B C 1
ATOM 1409 O O . GLU B 1 94 ? -8.353 47.015 50.852 1.00 41.62 94 GLU B O 1
ATOM 1415 N N . ARG B 1 95 ? -10.341 47.370 51.860 1.00 41.82 95 ARG B N 1
ATOM 1416 C CA . ARG B 1 95 ? -10.048 46.558 53.039 1.00 43.08 95 ARG B CA 1
ATOM 1417 C C . ARG B 1 95 ? -11.210 45.620 53.333 1.00 43.79 95 ARG B C 1
ATOM 1418 O O . ARG B 1 95 ? -12.362 46.043 53.353 1.00 48.35 95 ARG B O 1
ATOM 1426 N N . ARG B 1 96 ? -10.901 44.348 53.561 1.00 43.23 96 ARG B N 1
ATOM 1427 C CA . ARG B 1 96 ? -11.909 43.350 53.915 1.00 48.86 96 ARG B CA 1
ATOM 1428 C C . ARG B 1 96 ? -11.542 42.604 55.198 1.00 49.38 96 ARG B C 1
ATOM 1429 O O . ARG B 1 96 ? -10.360 42.428 55.513 1.00 52.31 96 ARG B O 1
ATOM 1437 N N . TYR B 1 97 ? -12.567 42.172 55.931 1.00 45.41 97 TYR B N 1
ATOM 1438 C CA . TYR B 1 97 ? -12.389 41.574 57.251 1.00 45.50 97 TYR B CA 1
ATOM 1439 C C . TYR B 1 97 ? -13.192 40.281 57.373 1.00 47.86 97 TYR B C 1
ATOM 1440 O O . TYR B 1 97 ? -14.396 40.258 57.114 1.00 54.51 97 TYR B O 1
ATOM 1449 N N . TYR B 1 98 ? -12.519 39.204 57.761 1.00 47.68 98 TYR B N 1
ATOM 1450 C CA . TYR B 1 98 ? -13.159 37.894 57.822 1.00 49.29 98 TYR B CA 1
ATOM 1451 C C . TYR B 1 98 ? -12.863 37.146 59.111 1.00 47.84 98 TYR B C 1
ATOM 1452 O O . TYR B 1 98 ? -11.797 37.310 59.707 1.00 50.49 98 TYR B O 1
ATOM 1461 N N . SER B 1 99 ? -13.815 36.317 59.526 1.00 45.20 99 SER B N 1
ATOM 1462 C CA . SER B 1 99 ? -13.555 35.290 60.524 1.00 47.15 99 SER B CA 1
ATOM 1463 C C . SER B 1 99 ? -13.191 33.997 59.807 1.00 48.47 99 SER B C 1
ATOM 1464 O O . SER B 1 99 ? -13.855 33.599 58.841 1.00 45.50 99 SER B O 1
ATOM 1467 N N . VAL B 1 100 ? -12.125 33.353 60.270 1.00 48.97 100 VAL B N 1
ATOM 1468 C CA . VAL B 1 100 ? -11.757 32.036 59.770 1.00 48.90 100 VAL B CA 1
ATOM 1469 C C . VAL B 1 100 ? -12.653 31.006 60.444 1.00 48.05 100 VAL B C 1
ATOM 1470 O O . VAL B 1 100 ? -12.726 30.944 61.671 1.00 49.45 100 VAL B O 1
ATOM 1474 N N . GLU B 1 101 ? -13.348 30.222 59.627 1.00 51.34 101 GLU B N 1
ATOM 1475 C CA . GLU B 1 101 ? -14.283 29.214 60.117 1.00 58.68 101 GLU B CA 1
ATOM 1476 C C . GLU B 1 101 ? -13.628 27.836 60.227 1.00 71.32 101 GLU B C 1
ATOM 1477 O O . GLU B 1 101 ? -13.816 27.134 61.222 1.00 78.13 101 GLU B O 1
ATOM 1483 N N . ALA B 1 102 ? -12.863 27.459 59.203 1.00 76.10 102 ALA B N 1
ATOM 1484 C CA . ALA B 1 102 ? -12.092 26.210 59.196 1.00 83.97 102 ALA B CA 1
ATOM 1485 C C . ALA B 1 102 ? -10.906 26.307 58.234 1.00 79.86 102 ALA B C 1
ATOM 1486 O O . ALA B 1 102 ? -11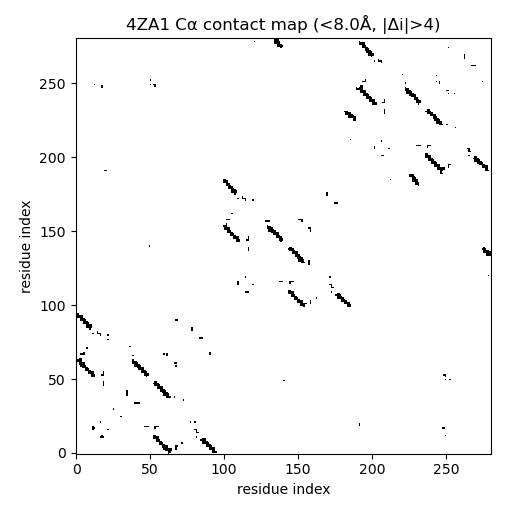.013 26.921 57.173 1.00 72.26 102 ALA B O 1
ATOM 1488 N N . ALA B 1 103 ? -9.781 25.702 58.617 1.00 77.67 103 ALA B N 1
ATOM 1489 C CA . ALA B 1 103 ? -8.568 25.695 57.795 1.00 83.94 103 ALA B CA 1
ATOM 1490 C C . ALA B 1 103 ? -7.872 24.333 57.838 1.00 93.45 103 ALA B C 1
ATOM 1491 O O . ALA B 1 103 ? -7.919 23.638 58.855 1.00 98.52 103 ALA B O 1
ATOM 1493 N N . THR B 1 104 ? -7.227 23.959 56.734 1.00 95.92 104 THR B N 1
ATOM 1494 C CA . THR B 1 104 ? -6.526 22.674 56.643 1.00 92.56 104 THR B CA 1
ATOM 1495 C C . THR B 1 104 ? -5.168 22.728 57.355 1.00 91.56 104 THR B C 1
ATOM 1496 O O . THR B 1 104 ? -4.117 22.463 56.765 1.00 84.39 104 THR B O 1
ATOM 1500 N N . ALA C 1 6 ? 4.511 23.987 42.754 1.00 98.85 6 ALA C N 1
ATOM 1501 C CA . ALA C 1 6 ? 5.659 23.526 43.585 1.00 107.86 6 ALA C CA 1
ATOM 1502 C C . ALA C 1 6 ? 6.119 24.606 44.570 1.00 104.88 6 ALA C C 1
ATOM 1503 O O . ALA C 1 6 ? 6.155 24.372 45.781 1.00 108.39 6 ALA C O 1
ATOM 1505 N N . GLN C 1 7 ? 6.464 25.782 44.046 1.00 82.69 7 GLN C N 1
ATOM 1506 C CA . GLN C 1 7 ? 6.885 26.909 44.876 1.00 68.99 7 GLN C CA 1
ATOM 1507 C C . GLN C 1 7 ? 5.985 28.130 44.666 1.00 55.07 7 GLN C C 1
ATOM 1508 O O . GLN C 1 7 ? 5.562 28.762 45.633 1.00 52.02 7 GLN C O 1
ATOM 1514 N N . GLN C 1 8 ? 5.699 28.467 43.409 1.00 46.43 8 GLN C N 1
ATOM 1515 C CA . GLN C 1 8 ? 4.730 29.519 43.113 1.00 37.37 8 GLN C CA 1
ATOM 1516 C C . GLN C 1 8 ? 3.325 29.014 43.410 1.00 27.55 8 GLN C C 1
ATOM 1517 O O . GLN C 1 8 ? 2.916 27.967 42.909 1.00 36.52 8 GLN C O 1
ATOM 1523 N N . LEU C 1 9 ? 2.596 29.766 44.229 1.00 20.24 9 LEU C N 1
ATOM 1524 C CA . LEU C 1 9 ? 1.253 29.383 44.636 1.00 25.66 9 LEU C CA 1
ATOM 1525 C C . LEU C 1 9 ? 0.223 30.325 44.036 1.00 25.72 9 LEU C C 1
ATOM 1526 O O . LEU C 1 9 ? 0.527 31.479 43.743 1.00 27.57 9 LEU C O 1
ATOM 1531 N N . TYR C 1 10 ? -0.985 29.810 43.837 1.00 26.59 10 TYR C N 1
ATOM 1532 C CA . TYR C 1 10 ? -2.061 30.546 43.182 1.00 26.82 10 TYR C CA 1
ATOM 1533 C C . TYR C 1 10 ? -3.307 30.475 44.051 1.00 31.12 10 TYR C C 1
ATOM 1534 O O . TYR C 1 10 ? -3.649 29.414 44.582 1.00 33.77 10 TYR C O 1
ATOM 1543 N N . CYS C 1 11 ? -3.981 31.608 44.198 1.00 34.84 11 CYS C N 1
ATOM 1544 C CA . CYS C 1 11 ? -5.079 31.723 45.144 1.00 37.47 11 CYS C CA 1
ATOM 1545 C C . CYS C 1 11 ? -6.384 32.017 44.426 1.00 43.14 11 CYS C C 1
ATOM 1546 O O . CYS C 1 11 ? -6.442 32.883 43.557 1.00 50.01 11 CYS C O 1
ATOM 1549 N N . THR C 1 12 ? -7.422 31.273 44.783 1.00 41.50 12 THR C N 1
ATOM 1550 C CA . THR C 1 12 ? -8.767 31.552 44.307 1.00 41.66 12 THR C CA 1
ATOM 1551 C C . THR C 1 12 ? -9.654 31.833 45.511 1.00 37.35 12 THR C C 1
ATOM 1552 O O . THR C 1 12 ? -9.574 31.142 46.528 1.00 36.24 12 THR C O 1
ATOM 1556 N N . VAL C 1 13 ? -10.486 32.860 45.391 1.00 33.21 13 VAL C N 1
ATOM 1557 C CA . VAL C 1 13 ? -11.387 33.250 46.462 1.00 34.64 13 VAL C CA 1
ATOM 1558 C C . VAL C 1 13 ? -12.800 33.215 45.904 1.00 37.14 13 VAL C C 1
ATOM 1559 O O . VAL C 1 13 ? -13.078 33.795 44.854 1.00 40.97 13 VAL C O 1
ATOM 1563 N N . VAL C 1 14 ? -13.684 32.517 46.604 1.00 41.38 14 VAL C N 1
ATOM 1564 C CA . VAL C 1 14 ? -15.056 32.346 46.154 1.00 49.49 14 VAL C CA 1
ATOM 1565 C C . VAL C 1 14 ? -16.001 32.839 47.246 1.00 50.83 14 VAL C C 1
ATOM 1566 O O . VAL C 1 14 ? -15.915 32.396 48.390 1.00 54.59 14 VAL C O 1
ATOM 1570 N N . LEU C 1 15 ? -16.882 33.774 46.897 1.00 49.86 15 LEU C N 1
ATOM 1571 C CA . LEU C 1 15 ? -17.735 34.425 47.892 1.00 51.49 15 LEU C CA 1
ATOM 1572 C C . LEU C 1 15 ? -19.215 34.416 47.534 1.00 54.29 15 LEU C C 1
ATOM 1573 O O . LEU C 1 15 ? -19.587 34.607 46.374 1.00 56.07 15 LEU C O 1
ATOM 1578 N N . TRP C 1 16 ? -20.047 34.180 48.546 1.00 55.15 16 TRP C N 1
ATOM 1579 C CA . TRP C 1 16 ? -21.491 34.320 48.424 1.00 65.21 16 TRP C CA 1
ATOM 1580 C C . TRP C 1 16 ? -21.962 35.438 49.298 1.00 67.11 16 TRP C C 1
ATOM 1581 O O . TRP C 1 16 ? -21.624 35.493 50.484 1.00 53.58 16 TRP C O 1
ATOM 1592 N N . ASP C 1 17 ? -22.752 36.336 48.717 1.00 77.30 17 ASP C N 1
ATOM 1593 C CA . ASP C 1 17 ? -23.505 37.324 49.478 1.00 80.90 17 ASP C CA 1
ATOM 1594 C C . ASP C 1 17 ? -24.830 36.678 49.884 1.00 78.01 17 ASP C C 1
ATOM 1595 O O . ASP C 1 17 ? -25.586 36.215 49.028 1.00 76.52 17 ASP C O 1
ATOM 1600 N N . LEU C 1 18 ? -25.102 36.647 51.188 1.00 74.06 18 LEU C N 1
ATOM 1601 C CA . LEU C 1 18 ? -26.251 35.907 51.732 1.00 76.16 18 LEU C CA 1
ATOM 1602 C C . LEU C 1 18 ? -27.495 36.769 51.989 1.00 80.82 18 LEU C C 1
ATOM 1603 O O . LEU C 1 18 ? -28.371 36.398 52.782 1.00 81.37 18 LEU C O 1
ATOM 1608 N N . SER C 1 19 ? -27.570 37.913 51.312 1.00 83.22 19 SER C N 1
ATOM 1609 C CA . SER C 1 19 ? -28.719 38.807 51.429 1.00 86.84 19 SER C CA 1
ATOM 1610 C C . SER C 1 19 ? -29.958 38.198 50.779 1.00 93.61 19 SER C C 1
ATOM 1611 O O . SER C 1 19 ? -31.066 38.333 51.299 1.00 97.40 19 SER C O 1
ATOM 1614 N N . ARG C 1 20 ? -29.757 37.522 49.650 1.00 91.66 20 ARG C N 1
ATOM 1615 C CA . ARG C 1 20 ? -30.854 36.931 48.882 1.00 94.93 20 ARG C CA 1
ATOM 1616 C C . ARG C 1 20 ? -31.018 35.435 49.163 1.00 92.62 20 ARG C C 1
ATOM 1617 O O . ARG C 1 20 ? -31.530 34.687 48.325 1.00 94.88 20 ARG C O 1
ATOM 1625 N N . SER C 1 21 ? -30.590 35.012 50.352 1.00 89.84 21 SER C N 1
ATOM 1626 C CA . SER C 1 21 ? -30.668 33.611 50.762 1.00 93.31 21 SER C CA 1
ATOM 1627 C C . SER C 1 21 ? -31.034 33.472 52.232 1.00 90.85 21 SER C C 1
ATOM 1628 O O . SER C 1 21 ? -30.515 34.202 53.083 1.00 87.74 21 SER C O 1
ATOM 1631 N N . ALA C 1 22 ? -31.915 32.515 52.517 1.00 95.62 22 ALA C N 1
ATOM 1632 C CA . ALA C 1 22 ? -32.374 32.238 53.879 1.00 104.84 22 ALA C CA 1
ATOM 1633 C C . ALA C 1 22 ? -31.264 31.653 54.755 1.00 98.90 22 ALA C C 1
ATOM 1634 O O . ALA C 1 22 ? -31.409 31.556 55.975 1.00 95.53 22 ALA C O 1
ATOM 1636 N N . ALA C 1 23 ? -30.159 31.264 54.122 1.00 100.16 23 ALA C N 1
ATOM 1637 C CA . ALA C 1 23 ? -28.974 30.811 54.840 1.00 96.04 23 ALA C CA 1
ATOM 1638 C C . ALA C 1 23 ? -28.252 31.995 55.482 1.00 87.80 23 ALA C C 1
ATOM 1639 O O . ALA C 1 23 ? -28.255 33.108 54.944 1.00 82.00 23 ALA C O 1
ATOM 1641 N N . THR C 1 24 ? -27.654 31.744 56.645 1.00 76.81 24 THR C N 1
ATOM 1642 C CA . THR C 1 24 ? -26.881 32.753 57.368 1.00 71.90 24 THR C CA 1
ATOM 1643 C C . THR C 1 24 ? -25.522 32.171 57.755 1.00 66.69 24 THR C C 1
ATOM 1644 O O . THR C 1 24 ? -25.277 30.975 57.572 1.00 68.62 24 THR C O 1
ATOM 1648 N N . VAL C 1 25 ? -24.649 33.021 58.295 1.00 65.57 25 VAL C N 1
ATOM 1649 C CA . VAL C 1 25 ? -23.346 32.593 58.814 1.00 62.33 25 VAL C CA 1
ATOM 1650 C C . VAL C 1 25 ? -23.516 31.542 59.916 1.00 65.28 25 VAL C C 1
ATOM 1651 O O . VAL C 1 25 ? -22.748 30.581 59.988 1.00 66.94 25 VAL C O 1
ATOM 1655 N N . ALA C 1 26 ? -24.534 31.726 60.756 1.00 73.28 26 ALA C N 1
ATOM 1656 C CA . ALA C 1 26 ? -24.840 30.791 61.836 1.00 77.93 26 ALA C CA 1
ATOM 1657 C C . ALA C 1 26 ? -25.220 29.410 61.303 1.00 79.81 26 ALA C C 1
ATOM 1658 O O . ALA C 1 26 ? -24.644 28.401 61.719 1.00 82.23 26 ALA C O 1
ATOM 1660 N N . SER C 1 27 ? -26.176 29.378 60.374 1.00 82.75 27 SER C N 1
ATOM 1661 C CA . SER C 1 27 ? -26.671 28.126 59.796 1.00 91.09 27 SER C CA 1
ATOM 1662 C C . SER C 1 27 ? -25.583 27.371 59.037 1.00 90.22 27 SER C C 1
ATOM 1663 O O . SER C 1 27 ? -25.519 26.140 59.091 1.00 88.94 27 SER C O 1
ATOM 1666 N N . LEU C 1 28 ? -24.731 28.118 58.339 1.00 82.77 28 LEU C N 1
ATOM 1667 C CA . LEU C 1 28 ? -23.637 27.535 57.570 1.00 77.63 28 LEU C CA 1
ATOM 1668 C C . LEU C 1 28 ? -22.473 27.088 58.455 1.00 77.48 28 LEU C C 1
ATOM 1669 O O . LEU C 1 28 ? -21.734 26.167 58.093 1.00 74.76 28 LEU C O 1
ATOM 1674 N N . ARG C 1 29 ? -22.311 27.739 59.607 1.00 76.18 29 ARG C N 1
ATOM 1675 C CA . ARG C 1 29 ? -21.312 27.319 60.592 1.00 80.49 29 ARG C CA 1
ATOM 1676 C C . ARG C 1 29 ? -21.729 25.990 61.230 1.00 87.27 29 ARG C C 1
ATOM 1677 O O . ARG C 1 29 ? -20.887 25.123 61.481 1.00 82.68 29 ARG C O 1
ATOM 1685 N N . ALA C 1 30 ? -23.032 25.840 61.474 1.00 94.16 30 ALA C N 1
ATOM 1686 C CA . ALA C 1 30 ? -23.596 24.615 62.042 1.00 96.86 30 ALA C CA 1
ATOM 1687 C C . ALA C 1 30 ? -23.468 23.422 61.090 1.00 100.21 30 ALA C C 1
ATOM 1688 O O . ALA C 1 30 ? -23.080 22.328 61.511 1.00 103.81 30 ALA C O 1
ATOM 1690 N N . TYR C 1 31 ? -23.785 23.641 59.812 1.00 98.09 31 TYR C N 1
ATOM 1691 C CA . TYR C 1 31 ? -23.673 22.603 58.781 1.00 99.93 31 TYR C CA 1
ATOM 1692 C C . TYR C 1 31 ? -22.223 22.171 58.561 1.00 104.75 31 TYR C C 1
ATOM 1693 O O . TYR C 1 31 ? -21.963 21.069 58.073 1.00 108.39 31 TYR C O 1
ATOM 1695 N N . LEU C 1 32 ? -21.290 23.049 58.921 1.00 104.50 32 LEU C N 1
ATOM 1696 C CA . LEU C 1 32 ? -19.866 22.742 58.883 1.00 105.17 32 LEU C CA 1
ATOM 1697 C C . LEU C 1 32 ? -19.461 21.941 60.120 1.00 106.89 32 LEU C C 1
ATOM 1698 O O . LEU C 1 32 ? -18.621 21.043 60.036 1.00 115.10 32 LEU C O 1
ATOM 1703 N N . ARG C 1 33 ? -20.065 22.272 61.261 1.00 100.50 33 ARG C N 1
ATOM 1704 C CA . ARG C 1 33 ? -19.807 21.573 62.519 1.00 111.37 33 ARG C CA 1
ATOM 1705 C C . ARG C 1 33 ? -20.312 20.128 62.486 1.00 119.25 33 ARG C C 1
ATOM 1706 O O . ARG C 1 33 ? -19.586 19.204 62.860 1.00 117.10 33 ARG C O 1
ATOM 1708 N N . ASP C 1 34 ? -21.551 19.944 62.030 1.00 122.33 34 ASP C N 1
ATOM 1709 C CA . ASP C 1 34 ? -22.153 18.616 61.912 1.00 118.09 34 ASP C CA 1
ATOM 1710 C C . ASP C 1 34 ? -21.527 17.819 60.767 1.00 118.50 34 ASP C C 1
ATOM 1711 O O . ASP C 1 34 ? -21.034 16.711 60.976 1.00 124.65 34 ASP C O 1
ATOM 1713 N N . HIS C 1 35 ? -21.541 18.395 59.566 1.00 114.02 35 HIS C N 1
ATOM 1714 C CA . HIS C 1 35 ? -20.960 17.755 58.388 1.00 106.91 35 HIS C CA 1
ATOM 1715 C C . HIS C 1 35 ? -19.619 18.386 58.020 1.00 101.83 35 HIS C C 1
ATOM 1716 O O . HIS C 1 35 ? -18.558 17.827 58.302 1.00 98.69 35 HIS C O 1
ATOM 1718 N N . THR C 1 42 ? -6.772 17.353 50.838 1.00 81.33 42 THR C N 1
ATOM 1719 C CA . THR C 1 42 ? -6.195 16.162 50.208 1.00 87.94 42 THR C CA 1
ATOM 1720 C C . THR C 1 42 ? -6.431 16.108 48.682 1.00 78.92 42 THR C C 1
ATOM 1721 O O . THR C 1 42 ? -6.008 15.160 48.007 1.00 67.87 42 THR C O 1
ATOM 1725 N N . VAL C 1 43 ? -7.100 17.135 48.155 1.00 65.42 43 VAL C N 1
ATOM 1726 C CA . VAL C 1 43 ? -7.306 17.306 46.716 1.00 54.27 43 VAL C CA 1
ATOM 1727 C C . VAL C 1 43 ? -5.961 17.579 46.026 1.00 52.63 43 VAL C C 1
ATOM 1728 O O . VAL C 1 43 ? -5.179 18.404 46.500 1.00 53.59 43 VAL C O 1
ATOM 1732 N N . PRO C 1 44 ? -5.672 16.857 44.926 1.00 53.32 44 PRO C N 1
ATOM 1733 C CA . PRO C 1 44 ? -4.429 17.067 44.180 1.00 47.23 44 PRO C CA 1
ATOM 1734 C C . PRO C 1 44 ? -4.224 18.516 43.735 1.00 41.17 44 PRO C C 1
ATOM 1735 O O . PRO C 1 44 ? -5.111 19.121 43.114 1.00 41.02 44 PRO C O 1
ATOM 1739 N N . GLY C 1 45 ? -3.057 19.060 44.072 1.00 33.56 45 GLY C N 1
ATOM 1740 C CA . GLY C 1 45 ? -2.704 20.427 43.714 1.00 34.82 45 GLY C CA 1
ATOM 1741 C C . GLY C 1 45 ? -3.061 21.458 44.766 1.00 35.65 45 GLY C C 1
ATOM 1742 O O . GLY C 1 45 ? -2.494 22.553 44.779 1.00 35.33 45 GLY C O 1
ATOM 1743 N N . LEU C 1 46 ? -3.992 21.101 45.649 1.00 38.39 46 LEU C N 1
ATOM 1744 C CA . LEU C 1 46 ? -4.517 22.021 46.658 1.00 41.74 46 LEU C CA 1
ATOM 1745 C C . LEU C 1 46 ? -3.693 21.984 47.943 1.00 41.11 46 LEU C C 1
ATOM 1746 O O . LEU C 1 46 ? -3.714 20.993 48.662 1.00 43.64 46 LEU C O 1
ATOM 1751 N N . ARG C 1 47 ? -2.978 23.069 48.228 1.00 43.48 47 ARG C N 1
ATOM 1752 C CA . ARG C 1 47 ? -2.154 23.160 49.436 1.00 43.38 47 ARG C CA 1
ATOM 1753 C C . ARG C 1 47 ? -2.979 23.491 50.670 1.00 42.07 47 ARG C C 1
ATOM 1754 O O . ARG C 1 47 ? -2.722 22.976 51.753 1.00 45.59 47 ARG C O 1
ATOM 1762 N N . GLN C 1 48 ? -3.970 24.355 50.499 1.00 40.96 48 GLN C N 1
ATOM 1763 C CA . GLN C 1 48 ? -4.756 24.847 51.618 1.00 40.50 48 GLN C CA 1
ATOM 1764 C C . GLN C 1 48 ? -6.151 25.267 51.171 1.00 38.50 48 GLN C C 1
ATOM 1765 O O . GLN C 1 48 ? -6.323 25.853 50.098 1.00 36.07 48 GLN C O 1
ATOM 1771 N N . LYS C 1 49 ? -7.135 24.955 52.011 1.00 39.10 49 LYS C N 1
ATOM 1772 C CA . LYS C 1 49 ? -8.522 25.352 51.806 1.00 46.44 49 LYS C CA 1
ATOM 1773 C C . LYS C 1 49 ? -9.032 25.946 53.111 1.00 50.83 49 LYS C C 1
ATOM 1774 O O . LYS C 1 49 ? -8.937 25.316 54.171 1.00 54.26 49 LYS C O 1
ATOM 1780 N N . THR C 1 50 ? -9.555 27.164 53.035 1.00 48.75 50 THR C N 1
ATOM 1781 C CA . THR C 1 50 ? -10.023 27.866 54.221 1.00 50.13 50 THR C CA 1
ATOM 1782 C C . THR C 1 50 ? -11.427 28.409 54.006 1.00 50.09 50 THR C C 1
ATOM 1783 O O . THR C 1 50 ? -11.691 29.086 53.013 1.00 48.73 50 THR C O 1
ATOM 1787 N N . TRP C 1 51 ? -12.321 28.090 54.938 1.00 51.69 51 TRP C N 1
ATOM 1788 C CA . TRP C 1 51 ? -13.656 28.676 54.978 1.00 52.02 51 TRP C CA 1
ATOM 1789 C C . TRP C 1 51 ? -13.615 29.970 55.739 1.00 48.38 51 TRP C C 1
ATOM 1790 O O . TRP C 1 51 ? -13.024 30.049 56.819 1.00 53.09 51 TRP C O 1
ATOM 1801 N N . ILE C 1 52 ? -14.232 31.002 55.172 1.00 44.82 52 ILE C N 1
ATOM 1802 C CA . ILE C 1 52 ? -14.252 32.325 55.783 1.00 44.58 52 ILE C CA 1
ATOM 1803 C C . ILE C 1 52 ? -15.671 32.879 55.820 1.00 49.57 52 ILE C C 1
ATOM 1804 O O . ILE C 1 52 ? -16.543 32.412 55.081 1.00 51.53 52 ILE C O 1
ATOM 1809 N N . SER C 1 53 ? -15.892 33.868 56.685 1.00 46.83 53 SER C N 1
ATOM 1810 C CA . SER C 1 53 ? -17.183 34.541 56.785 1.00 48.10 53 SER C CA 1
ATOM 1811 C C . SER C 1 53 ? -17.002 36.001 57.178 1.00 49.34 53 SER C C 1
ATOM 1812 O O . SER C 1 53 ? -15.952 36.381 57.698 1.00 51.66 53 SER C O 1
ATOM 1815 N N . SER C 1 54 ? -18.026 36.813 56.921 1.00 55.25 54 SER C N 1
ATOM 1816 C CA . SER C 1 54 ? -18.049 38.198 57.392 1.00 59.65 54 SER C CA 1
ATOM 1817 C C . SER C 1 54 ? -19.455 38.678 57.738 1.00 63.86 54 SER C C 1
ATOM 1818 O O . SER C 1 54 ? -20.412 38.413 57.008 1.00 63.53 54 SER C O 1
ATOM 1821 N N . THR C 1 55 ? -19.564 39.373 58.867 1.00 65.85 55 THR C N 1
ATOM 1822 C CA . THR C 1 55 ? -20.803 40.033 59.266 1.00 69.67 55 THR C CA 1
ATOM 1823 C C . THR C 1 55 ? -20.573 41.536 59.366 1.00 75.36 55 THR C C 1
ATOM 1824 O O . THR C 1 55 ? -19.478 41.987 59.706 1.00 74.63 55 THR C O 1
ATOM 1828 N N . GLY C 1 56 ? -21.615 42.303 59.072 1.00 81.28 56 GLY C N 1
ATOM 1829 C CA . GLY C 1 56 ? -21.553 43.753 59.168 1.00 81.86 56 GLY C CA 1
ATOM 1830 C C . GLY C 1 56 ? -22.818 44.394 58.639 1.00 86.11 56 GLY C C 1
ATOM 1831 O O . GLY C 1 56 ? -23.734 43.689 58.204 1.00 82.28 56 GLY C O 1
ATOM 1832 N N . PRO C 1 57 ? -22.878 45.739 58.673 1.00 89.91 57 PRO C N 1
ATOM 1833 C CA . PRO C 1 57 ? -24.006 46.498 58.121 1.00 93.76 57 PRO C CA 1
ATOM 1834 C C . PRO C 1 57 ? -24.187 46.220 56.628 1.00 90.62 57 PRO C C 1
ATOM 1835 O O . PRO C 1 57 ? -25.316 46.209 56.132 1.00 83.57 57 PRO C O 1
ATOM 1839 N N . GLU C 1 58 ? -23.069 45.984 55.942 1.00 98.06 58 GLU C N 1
ATOM 1840 C CA . GLU C 1 58 ? -23.038 45.619 54.529 1.00 101.55 58 GLU C CA 1
ATOM 1841 C C . GLU C 1 58 ? 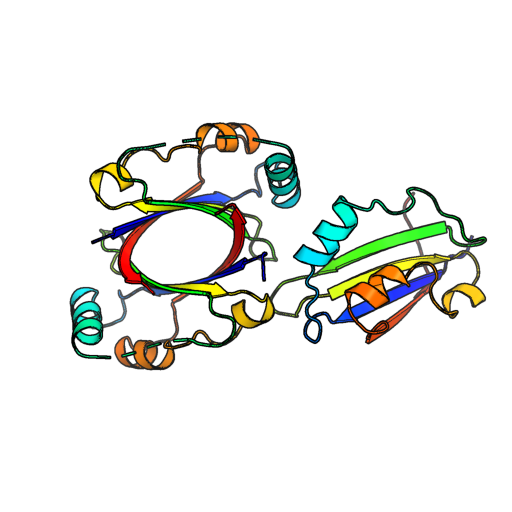-23.849 44.346 54.266 1.00 95.73 58 GLU C C 1
ATOM 1842 O O . GLU C 1 58 ? -24.464 44.198 53.206 1.00 92.66 58 GLU C O 1
ATOM 1848 N N . GLY C 1 59 ? -23.847 43.443 55.243 1.00 87.58 59 GLY C N 1
ATOM 1849 C CA . GLY C 1 59 ? -24.540 42.164 55.137 1.00 82.03 59 GLY C CA 1
ATOM 1850 C C . GLY C 1 59 ?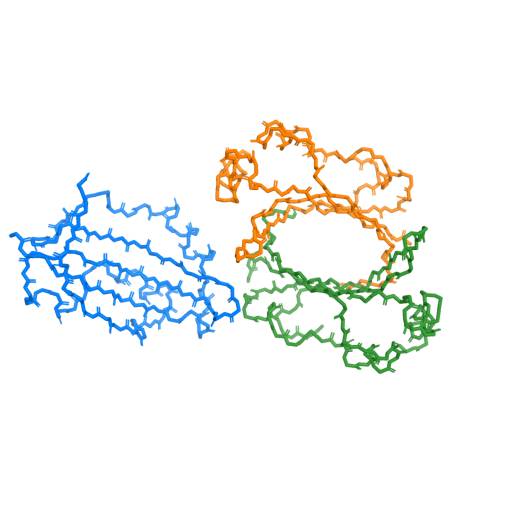 -23.630 40.987 55.443 1.00 80.57 59 GLY C C 1
ATOM 1851 O O . GLY C 1 59 ? -22.436 41.156 55.711 1.00 80.90 59 GLY C O 1
ATOM 1852 N N . GLU C 1 60 ? -24.201 39.789 55.400 1.00 81.87 60 GLU C N 1
ATOM 1853 C CA . GLU C 1 60 ? -23.458 38.559 55.673 1.00 82.43 60 GLU C CA 1
ATOM 1854 C C . GLU C 1 60 ? -22.803 37.983 54.413 1.00 70.59 60 GLU C C 1
ATOM 1855 O O . GLU C 1 60 ? -23.355 38.080 53.313 1.00 65.78 60 GLU C O 1
ATOM 1861 N N . GLN C 1 61 ? -21.620 37.395 54.587 1.00 59.08 61 GLN C N 1
ATOM 1862 C CA . GLN C 1 61 ? -20.888 36.752 53.492 1.00 54.27 61 GLN C CA 1
ATOM 1863 C C . GLN C 1 61 ? -20.257 35.434 53.906 1.00 57.33 61 GLN C C 1
ATOM 1864 O O . GLN C 1 61 ? -19.705 35.314 55.001 1.00 54.96 61 GLN C O 1
ATOM 1870 N N . TRP C 1 62 ? -20.336 34.455 53.011 1.00 59.79 62 TRP C N 1
ATOM 1871 C CA . TRP C 1 62 ? -19.656 33.179 53.182 1.00 61.09 62 TRP C CA 1
ATOM 1872 C C . TRP C 1 62 ? -18.714 32.973 52.033 1.00 60.72 62 TRP C C 1
ATOM 1873 O O . TRP C 1 62 ? -18.981 33.421 50.914 1.00 57.77 62 TRP C O 1
ATOM 1884 N N . GLY C 1 63 ? -17.598 32.300 52.291 1.00 60.00 63 GLY C N 1
ATOM 1885 C CA . GLY C 1 63 ? -16.599 32.096 51.256 1.00 57.28 63 GLY C CA 1
ATOM 1886 C C . GLY C 1 63 ? -15.584 31.006 51.517 1.00 53.91 63 GLY C C 1
ATOM 1887 O O . GLY C 1 63 ? -15.583 30.377 52.578 1.00 57.07 63 GLY C O 1
ATOM 1888 N N . ALA C 1 64 ? -14.719 30.786 50.530 1.00 42.98 64 ALA C N 1
ATOM 1889 C CA . ALA C 1 64 ? -13.628 29.829 50.639 1.00 38.21 64 ALA C CA 1
ATOM 1890 C C . ALA C 1 64 ? -12.377 30.354 49.945 1.00 38.78 64 ALA C C 1
ATOM 1891 O O . ALA C 1 64 ? -12.456 30.949 48.865 1.00 38.31 64 ALA C O 1
ATOM 1893 N N . VAL C 1 65 ? -11.228 30.138 50.581 1.00 41.59 65 VAL C N 1
ATOM 1894 C CA . VAL C 1 65 ? -9.940 30.549 50.033 1.00 38.18 65 VAL C CA 1
ATOM 1895 C C . VAL C 1 65 ? -9.102 29.311 49.719 1.00 40.50 65 VAL C C 1
ATOM 1896 O O . VAL C 1 65 ? -8.818 28.501 50.607 1.00 45.30 65 VAL C O 1
ATOM 1900 N N . TYR C 1 66 ? -8.709 29.180 48.454 1.00 35.41 66 TYR C N 1
ATOM 1901 C CA . TYR C 1 66 ? -7.994 28.005 47.972 1.00 33.87 66 TYR C CA 1
ATOM 1902 C C . TYR C 1 66 ? -6.581 28.373 47.565 1.00 34.62 66 TYR C C 1
ATOM 1903 O O . TYR C 1 66 ? -6.383 29.273 46.747 1.00 35.68 66 TYR C O 1
ATOM 1912 N N . LEU C 1 67 ? -5.606 27.665 48.130 1.00 37.31 67 LEU C N 1
ATOM 1913 C CA . LEU C 1 67 ? -4.214 27.778 47.714 1.00 34.92 67 LEU C CA 1
ATOM 1914 C C . LEU C 1 67 ? -3.836 26.603 46.822 1.00 34.43 67 LEU C C 1
ATOM 1915 O O . LEU C 1 67 ? -3.850 25.449 47.269 1.00 38.97 67 LEU C O 1
ATOM 1920 N N . TRP C 1 68 ? -3.497 26.897 45.569 1.00 29.66 68 TRP C N 1
ATOM 1921 C CA . TRP C 1 68 ? -3.146 25.868 44.592 1.00 29.79 68 TRP C CA 1
ATOM 1922 C C . TRP C 1 68 ? -1.695 25.906 44.238 1.00 31.27 68 TRP C C 1
ATOM 1923 O O . TRP C 1 68 ? -1.052 26.952 44.353 1.00 33.32 68 TRP C O 1
ATOM 1934 N N . ASP C 1 69 ? -1.169 24.772 43.773 1.00 28.50 69 ASP C N 1
ATOM 1935 C CA . ASP C 1 69 ? 0.232 24.709 43.369 1.00 28.86 69 ASP C CA 1
ATOM 1936 C C . ASP C 1 69 ? 0.427 24.727 41.854 1.00 26.02 69 ASP C C 1
ATOM 1937 O O . ASP C 1 69 ? 1.547 24.601 41.381 1.00 27.08 69 ASP C O 1
ATOM 1942 N N . SER C 1 70 ? -0.671 24.867 41.115 1.00 25.53 70 SER C N 1
ATOM 1943 C CA . SER C 1 70 ? -0.642 25.011 39.657 1.00 29.37 70 SER C CA 1
ATOM 1944 C C . SER C 1 70 ? -1.653 26.072 39.203 1.00 27.79 70 SER C C 1
ATOM 1945 O O . SER C 1 70 ? -2.697 26.245 39.826 1.00 28.16 70 SER C O 1
ATOM 1948 N N . PRO C 1 71 ? -1.338 26.791 38.116 1.00 27.36 71 PRO C N 1
ATOM 1949 C CA . PRO C 1 71 ? -2.199 27.874 37.641 1.00 27.00 71 PRO C CA 1
ATOM 1950 C C . PRO C 1 71 ? -3.548 27.399 37.085 1.00 30.76 71 PRO C C 1
ATOM 1951 O O . PRO C 1 71 ? -4.555 28.080 37.287 1.00 30.87 71 PRO C O 1
ATOM 1955 N N . GLU C 1 72 ? -3.569 26.248 36.411 1.00 28.80 72 GLU C N 1
ATOM 1956 C CA . GLU C 1 72 ? -4.808 25.684 35.849 1.00 31.93 72 GLU C CA 1
ATOM 1957 C C . GLU C 1 72 ? -5.863 25.392 36.920 1.00 34.68 72 GLU C C 1
ATOM 1958 O O . GLU C 1 72 ? -7.047 25.678 36.735 1.00 37.21 72 GLU C O 1
ATOM 1964 N N . ALA C 1 73 ? -5.423 24.819 38.036 1.00 35.94 73 ALA C N 1
ATOM 1965 C CA . ALA C 1 73 ? -6.331 24.407 39.098 1.00 39.02 73 ALA C CA 1
ATOM 1966 C C . ALA C 1 73 ? -7.109 25.592 39.640 1.00 41.92 73 ALA C C 1
ATOM 1967 O O . ALA C 1 73 ? -8.284 25.460 39.975 1.00 50.56 73 ALA C O 1
ATOM 1969 N N . ALA C 1 74 ? -6.450 26.748 39.697 1.00 41.83 74 ALA C N 1
ATOM 1970 C CA . ALA C 1 74 ? -7.063 27.979 40.196 1.00 44.58 74 ALA C CA 1
ATOM 1971 C C . ALA C 1 74 ? -8.349 28.341 39.455 1.00 45.10 74 ALA C C 1
ATOM 1972 O O . ALA C 1 7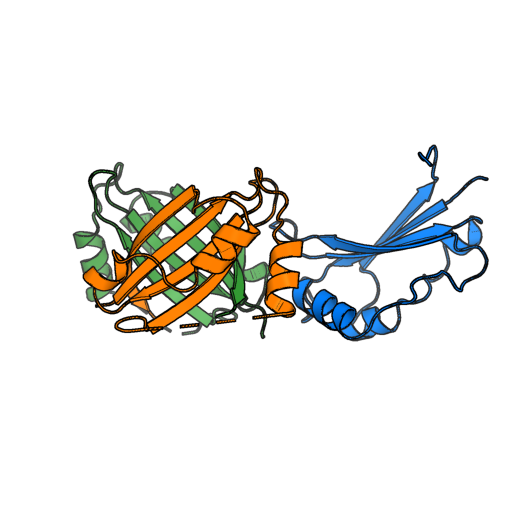4 ? -9.241 28.972 40.024 1.00 46.43 74 ALA C O 1
ATOM 1974 N N . TYR C 1 75 ? -8.445 27.927 38.193 1.00 45.48 75 TYR C N 1
ATOM 1975 C CA . TYR C 1 75 ? -9.621 28.213 37.375 1.00 50.47 75 TYR C CA 1
ATOM 1976 C C . TYR C 1 75 ? -10.614 27.055 37.320 1.00 51.47 75 TYR C C 1
ATOM 1977 O O . TYR C 1 75 ? -11.746 27.226 36.860 1.00 54.94 75 TYR C O 1
ATOM 1986 N N . GLY C 1 76 ? -10.193 25.886 37.798 1.00 46.46 76 GLY C N 1
ATOM 1987 C CA . GLY C 1 76 ? -11.082 24.733 37.902 1.00 51.51 76 GLY C CA 1
ATOM 1988 C C . GLY C 1 76 ? -12.266 25.016 38.811 1.00 58.97 76 GLY C C 1
ATOM 1989 O O . GLY C 1 76 ? -12.265 25.994 39.572 1.00 59.34 76 GLY C O 1
ATOM 1990 N N . ARG C 1 77 ? -13.289 24.171 38.726 1.00 74.96 77 ARG C N 1
ATOM 1991 C CA . ARG C 1 77 ? -14.426 24.275 39.632 1.00 82.24 77 ARG C CA 1
ATOM 1992 C C . ARG C 1 77 ? -13.924 23.985 41.045 1.00 70.23 77 ARG C C 1
ATOM 1993 O O . ARG C 1 77 ? -13.347 22.920 41.293 1.00 69.22 77 ARG C O 1
ATOM 2001 N N . PRO C 1 78 ? -14.116 24.945 41.966 1.00 62.41 78 PRO C N 1
ATOM 2002 C CA . PRO C 1 78 ? -13.600 24.836 43.326 1.00 63.27 78 PRO C CA 1
ATOM 2003 C C . PRO C 1 78 ? -14.238 23.673 44.083 1.00 61.16 78 PRO C C 1
ATOM 2004 O O . PRO C 1 78 ? -15.463 23.526 44.070 1.00 64.07 78 PRO C O 1
ATOM 2008 N N . PRO C 1 79 ? -13.406 22.834 44.722 1.00 58.25 79 PRO C N 1
ATOM 2009 C CA . PRO C 1 79 ? -13.874 21.664 45.463 1.00 57.90 79 PRO C CA 1
ATOM 2010 C C . PRO C 1 79 ? -14.728 22.050 46.662 1.00 57.96 79 PRO C C 1
ATOM 2011 O O . PRO C 1 79 ? -14.496 23.094 47.275 1.00 52.94 79 PRO C O 1
ATOM 2015 N N . GLY C 1 80 ? -15.716 21.215 46.971 1.00 66.36 80 GLY C N 1
ATOM 2016 C CA . GLY C 1 80 ? -16.607 21.432 48.112 1.00 79.05 80 GLY C CA 1
ATOM 2017 C C . GLY C 1 80 ? -17.507 22.648 47.984 1.00 81.82 80 GLY C C 1
ATOM 2018 O O . GLY C 1 80 ? -17.960 23.195 48.988 1.00 99.32 80 GLY C O 1
ATOM 2019 N N . VAL C 1 81 ? -17.763 23.066 46.746 1.00 86.36 81 VAL C N 1
ATOM 2020 C CA . VAL C 1 81 ? -18.613 24.224 46.462 1.00 88.76 81 VAL C CA 1
ATOM 2021 C C . VAL C 1 81 ? -20.026 23.790 46.075 1.00 101.62 81 VAL C C 1
ATOM 2022 O O . VAL C 1 81 ? -20.996 24.489 46.378 1.00 101.23 81 VAL C O 1
ATOM 2026 N N . SER C 1 82 ? -20.131 22.630 45.424 1.00 106.16 82 SER C N 1
ATOM 2027 C CA . SER C 1 82 ? -21.422 22.062 45.022 1.00 109.68 82 SER C CA 1
ATOM 2028 C C . SER C 1 82 ? -22.372 21.871 46.206 1.00 107.49 82 SER C C 1
ATOM 2029 O O . SER C 1 82 ? -23.559 22.185 46.107 1.00 105.00 82 SER C O 1
ATOM 2032 N N . LYS C 1 83 ? -21.837 21.364 47.316 1.00 115.81 83 LYS C N 1
ATOM 2033 C CA . LYS C 1 83 ? -22.608 21.150 48.546 1.00 126.00 83 LYS C CA 1
ATOM 2034 C C . LYS C 1 83 ? -23.053 22.460 49.205 1.00 130.94 83 LYS C C 1
ATOM 2035 O O . LYS C 1 83 ? -24.131 22.528 49.799 1.00 141.19 83 LYS C O 1
ATOM 2041 N N . VAL C 1 84 ? -22.213 23.490 49.100 1.00 128.14 84 VAL C N 1
ATOM 2042 C CA . VAL C 1 84 ? -22.513 24.809 49.659 1.00 115.37 84 VAL C CA 1
ATOM 2043 C C . VAL C 1 84 ? -23.498 25.565 48.761 1.00 102.33 84 VAL C C 1
ATOM 2044 O O . VAL C 1 84 ? -24.330 26.332 49.253 1.00 100.73 84 VAL C O 1
ATOM 2048 N N . VAL C 1 85 ? -23.408 25.324 47.452 1.00 89.99 85 VAL C N 1
ATOM 2049 C CA . VAL C 1 85 ? -24.323 25.913 46.467 1.00 90.08 85 VAL C CA 1
ATOM 2050 C C . VAL C 1 85 ? -25.790 25.557 46.753 1.00 97.33 85 VAL C C 1
ATOM 2051 O O . VAL C 1 85 ? -26.650 26.442 46.790 1.00 95.97 85 VAL C O 1
ATOM 2055 N N . GLU C 1 86 ? -26.064 24.272 46.973 1.00 102.14 86 GLU C N 1
ATOM 2056 C CA . GLU C 1 86 ? -27.424 23.811 47.264 1.00 110.87 86 GLU C CA 1
ATOM 2057 C C . GLU C 1 86 ? -27.906 24.239 48.653 1.00 112.67 86 GLU C C 1
ATOM 2058 O O . GLU C 1 86 ? -29.110 24.370 48.884 1.00 107.03 86 GLU C O 1
ATOM 2064 N N . LEU C 1 87 ? -26.959 24.454 49.566 1.00 112.79 87 LEU C N 1
ATOM 2065 C CA . LEU C 1 87 ? -27.265 24.924 50.917 1.00 109.78 87 LEU C CA 1
ATOM 2066 C C . LEU C 1 87 ? -27.625 26.407 50.940 1.00 104.01 87 LEU C C 1
ATOM 2067 O O . LEU C 1 87 ? -28.501 26.824 51.699 1.00 105.69 87 LEU C O 1
ATOM 2072 N N . ILE C 1 88 ? -26.947 27.194 50.105 1.00 90.66 88 ILE C N 1
ATOM 2073 C CA . ILE C 1 88 ? -27.194 28.636 50.008 1.00 89.96 88 ILE C CA 1
ATOM 2074 C C . ILE C 1 88 ? -28.319 28.941 49.018 1.00 87.95 88 ILE C C 1
ATOM 2075 O O . ILE C 1 88 ? -29.199 29.751 49.308 1.00 91.92 88 ILE C O 1
ATOM 2080 N N . GLY C 1 89 ? -28.288 28.291 47.858 1.00 92.28 89 GLY C N 1
ATOM 2081 C CA . GLY C 1 89 ? -29.359 28.429 46.875 1.00 89.99 89 GLY C CA 1
ATOM 2082 C C . GLY C 1 89 ? -28.941 28.909 45.497 1.00 95.65 89 GLY C C 1
ATOM 2083 O O . GLY C 1 89 ? -29.728 28.833 44.554 1.00 98.35 89 GLY C O 1
ATOM 2084 N N . TYR C 1 90 ? -27.711 29.407 45.373 1.00 100.37 90 TYR C N 1
ATOM 2085 C CA . TYR C 1 90 ? -27.219 29.927 44.091 1.00 98.71 90 TYR C CA 1
ATOM 2086 C C . TYR C 1 90 ? -25.698 29.851 43.904 1.00 99.73 90 TYR C C 1
ATOM 2087 O O . TYR C 1 90 ? -24.952 29.539 44.838 1.00 103.36 90 TYR C O 1
ATOM 2096 N N . ARG C 1 91 ? -25.265 30.138 42.676 1.00 97.04 91 ARG C N 1
ATOM 2097 C CA . ARG C 1 91 ? -23.854 30.263 42.312 1.00 99.85 91 ARG C CA 1
ATOM 2098 C C . ARG C 1 91 ? -23.209 31.420 43.096 1.00 92.50 91 ARG C C 1
ATOM 2099 O O . ARG C 1 91 ? -23.879 32.420 43.370 1.00 85.80 91 ARG C O 1
ATOM 2107 N N . PRO C 1 92 ? -21.921 31.273 43.486 1.00 85.29 92 PRO C N 1
ATOM 2108 C CA . PRO C 1 92 ? -21.143 32.336 44.127 1.00 75.52 92 PRO C CA 1
ATOM 2109 C C . PRO C 1 92 ? -21.320 33.695 43.466 1.00 68.16 92 PRO C C 1
ATOM 2110 O O . PRO C 1 92 ? -21.318 33.797 42.239 1.00 73.17 92 PRO C O 1
ATOM 2114 N N . THR C 1 93 ? -21.477 34.726 44.287 1.00 65.58 93 THR C N 1
ATOM 2115 C CA . THR C 1 93 ? -21.690 36.075 43.785 1.00 68.95 93 THR C CA 1
ATOM 2116 C C . THR C 1 93 ? -20.374 36.684 43.317 1.00 65.55 93 THR C C 1
ATOM 2117 O O . THR C 1 93 ? -20.356 37.514 42.407 1.00 74.14 93 THR C O 1
ATOM 2121 N N . GLU C 1 94 ? -19.275 36.261 43.935 1.00 56.75 94 GLU C N 1
ATOM 2122 C CA . GLU C 1 94 ? -17.960 36.794 43.599 1.00 56.91 94 GLU C CA 1
ATOM 2123 C C . GLU C 1 94 ? -16.881 35.718 43.535 1.00 51.87 94 GLU C C 1
ATOM 2124 O O . GLU C 1 94 ? -16.856 34.790 44.348 1.00 51.00 94 GLU C O 1
ATOM 2130 N N . ARG C 1 95 ? -15.992 35.856 42.556 1.00 47.96 95 ARG C N 1
ATOM 2131 C CA . ARG C 1 95 ? -14.846 34.970 42.420 1.00 46.57 95 ARG C CA 1
ATOM 2132 C C . ARG C 1 95 ? -13.603 35.745 41.978 1.00 46.13 95 ARG C C 1
ATOM 2133 O O . ARG C 1 95 ? -13.618 36.407 40.937 1.00 49.63 95 ARG C O 1
ATOM 2141 N N . ARG C 1 96 ? -12.533 35.657 42.771 1.00 40.97 96 ARG C N 1
ATOM 2142 C CA . ARG C 1 96 ? -11.278 36.362 42.472 1.00 37.62 96 ARG C CA 1
ATOM 2143 C C . ARG C 1 96 ? -10.069 35.427 42.380 1.00 35.40 96 ARG C C 1
ATOM 2144 O O . ARG C 1 96 ? -10.035 34.366 43.011 1.00 36.84 96 ARG C O 1
ATOM 2152 N N . TYR C 1 97 ? -9.081 35.845 41.590 1.00 34.61 97 TYR C N 1
ATOM 2153 C CA . TYR C 1 97 ? -7.894 35.048 41.297 1.00 31.50 97 TYR C CA 1
ATOM 2154 C C . TYR C 1 97 ? -6.629 35.835 41.589 1.00 31.51 97 TYR C C 1
ATOM 2155 O O . TYR C 1 97 ? -6.441 36.932 41.073 1.00 34.13 97 TYR C O 1
ATOM 2164 N N . TYR C 1 98 ? -5.759 35.257 42.407 1.00 29.50 98 TYR C N 1
ATOM 2165 C CA . TYR C 1 98 ? -4.531 35.917 42.803 1.00 27.42 98 TYR C CA 1
ATOM 2166 C C . TYR C 1 98 ? -3.312 35.036 42.621 1.00 27.27 98 TYR C C 1
ATOM 2167 O O . TYR C 1 98 ? -3.411 33.802 42.576 1.00 27.52 98 TYR C O 1
ATOM 2176 N N . SER C 1 99 ? -2.157 35.683 42.535 1.00 25.25 99 SER C N 1
ATOM 2177 C CA . SER C 1 99 ? -0.894 34.993 42.692 1.00 25.24 99 SER C CA 1
ATOM 2178 C C . SER C 1 99 ? -0.363 35.323 44.065 1.00 25.13 99 SER C C 1
ATOM 2179 O O . SER C 1 99 ? -0.450 36.471 44.505 1.00 29.75 99 SER C O 1
ATOM 2182 N N . VAL C 1 100 ? 0.153 34.316 44.753 1.00 23.07 100 VAL C N 1
ATOM 2183 C CA . VAL C 1 100 ? 0.879 34.545 45.988 1.00 27.88 100 VAL C CA 1
ATOM 2184 C C . VAL C 1 100 ? 2.260 35.056 45.597 1.00 31.53 100 VAL C C 1
ATOM 2185 O O . VAL C 1 100 ? 2.997 34.380 44.882 1.00 33.81 100 VAL C O 1
ATOM 2189 N N . GLU C 1 101 ? 2.593 36.259 46.046 1.00 34.98 101 GLU C N 1
ATOM 2190 C CA . GLU C 1 101 ? 3.886 36.862 45.750 1.00 36.28 101 GLU C CA 1
ATOM 2191 C C . GLU C 1 101 ? 4.912 36.599 46.849 1.00 46.38 101 GLU C C 1
ATOM 2192 O O . GLU C 1 101 ? 6.089 36.417 46.560 1.00 53.69 101 GLU C O 1
ATOM 2198 N N . ALA C 1 102 ? 4.460 36.579 48.101 1.00 57.55 102 ALA C N 1
ATOM 2199 C CA . ALA C 1 102 ? 5.326 36.300 49.254 1.00 72.79 102 ALA C CA 1
ATOM 2200 C C . ALA C 1 102 ? 4.510 35.897 50.486 1.00 79.23 102 ALA C C 1
ATOM 2201 O O . ALA C 1 102 ? 3.621 36.637 50.908 1.00 67.06 102 ALA C O 1
ATOM 2203 N N . ALA C 1 103 ? 4.820 34.730 51.054 1.00 75.42 103 ALA C N 1
ATOM 2204 C CA . ALA C 1 103 ? 4.131 34.232 52.251 1.00 75.09 103 ALA C CA 1
ATOM 2205 C C . ALA C 1 103 ? 5.105 33.899 53.378 1.00 76.70 103 ALA C C 1
ATOM 2206 O O . ALA C 1 103 ? 5.991 34.691 53.703 1.00 81.56 103 ALA C O 1
#

Organism: Streptomyces actuosus (NCBI:txid1885)

Solvent-accessible surface area: 15975 Å² total; per-residue (Å²): 208,81,30,49,20,6,19,1,12,0,53,2,53,161,18,111,9,17,2,22,55,7,96,32,64,55,118,81,96,96,82,110,94,191,59,108,51,124,28,14,134,98,63,57,49,66,47,48,73,19,101,177,24,9,52,14,0,0,35,0,42,12,57,36,56,131,33,5,148,40,188,12,33,57,4,85,101,17,28,134,62,8,58,45,79,13,64,63,91,97,88,114,59,37,154,98,77,147,223,134,40,52,14,6,11,3,1,0,48,4,84,204,21,110,12,56,2,64,57,6,61,53,71,54,130,110,150,120,122,23,46,151,75,57,17,30,5,4,21,74,43,137,174,30,55,41,5,0,0,41,0,42,7,62,29,49,128,26,8,156,34,174,13,31,45,0,70,102,12,25,126,56,7,61,57,102,18,76,65,86,48,84,12,28,14,32,38,61,118,100,172,50,26,19,11,1,13,0,1,0,31,1,76,185,18,112,12,49,9,68,55,8,104,59,36,45,89,99,115,174,62,121,25,26,121,62,35,16,15,3,4,20,111,40,154,170,25,47,48,3,0,0,37,0,34,13,44,34,11,67,25,5,73,33,187,8,31,34,2,70,94,7,36,136,84,9,58,60,162,25,71,54,76,37,71,12,31,17,30,31,92

Foldseek 3Di:
DKKKKKKFKAQLPVFPDFPVNVVVVCVVPPDDPDDDDPQWHDKDWDWDDDPVGIMIMIMTIGPDPVQSPDDDPDCVVVCVRRVHGGPDMDMGIDPDDDD/DKKKKKFKAQLPPFPDFPVNVVVVVVVYDPFWDDKDWDWDDDPVGTMIMIMTMGPDVVVNPPDDPPCVVVCVVSVHGTPDMDMGDDDDDD/DPKKKKKKFKAFLPVFPDAPVNVVVCVVVDPPPQWPDKDWDWDDDPVGIMTMMMTIGNDPVVNPPDDPPVVVVCVVGPHGTPDMDMDIDPDD

CATH classification: 3.30.70.100

Sequence (281 aa):
QQLYCTVVLWDLSRSAATVASLRAYLRDHAVDAYTTVPGLRQKTWISSTGPEGEQWGAVYLWDSPEAAYGRPPGVSKVVELIGYRPTERRYYSVEAATEQLYCTVVLWDLSRSAATVASLRAYLRDHVPGLRQKTWISSTGPEGEQWGAVYLWDSPEAAYGRPPGVSKVVELIGYRPTERRYYSVEAATAQQLYCTVVLWDLSRSAATVASLRAYLRDHTVPGLRQKTWISSTGPEGEQWGAVYLWDSPEAAYGRPPGVSKVVELIGYRPTERRYYSVEAA

InterPro domains:
  IPR011008 Dimeric alpha-beta barrel [SSF54909] (35-97)